Protein AF-A0A7S2TPM4-F1 (afdb_monomer)

Organism: NCBI:txid641309

Mean predicted aligned error: 6.27 Å

Foldseek 3Di:
DVVLVVLLVCLLPPCLLLVLLLVLLCCLQVVPCQLSSLLSLLSNCVSCVVCQLVSLLSNLVSNLNSLLVVLVVCVVPPLVVLCVSPVVLCVDPLLVQLLVLCVPPNLVSLLQSLLALDRCSSNSSNCVVVVPDSVSSSVSNSNSSSNNSSVSSCCLVPPLVVCCRRNHPVSSVSSVVVVVVVVVVD

Solvent-accessible surface area (backbone atoms only — not comparable to full-atom values): 9820 Å² total; per-residue (Å²): 118,68,68,58,56,65,54,57,71,44,30,75,42,88,62,39,51,56,53,46,5,49,50,44,12,55,37,70,77,61,77,74,50,62,57,60,52,50,46,50,46,50,45,32,29,70,56,36,65,92,48,31,62,60,48,16,43,46,31,18,50,22,30,37,55,26,48,50,53,49,52,53,51,35,72,74,62,37,70,62,52,52,48,72,77,41,53,72,53,77,74,35,74,64,32,60,53,44,48,53,34,37,72,76,47,40,65,64,21,41,19,55,56,43,33,43,92,62,78,61,66,53,51,54,54,46,41,52,73,69,66,49,55,67,68,57,52,49,49,28,37,33,54,10,28,32,52,32,36,40,53,53,43,49,24,59,76,78,40,39,81,62,34,39,78,74,53,33,66,66,44,30,54,51,51,53,53,50,53,54,60,61,67,68,75,120

Structure (mmCIF, N/CA/C/O backbone):
data_AF-A0A7S2TPM4-F1
#
_entry.id   AF-A0A7S2TPM4-F1
#
loop_
_atom_site.group_PDB
_atom_site.id
_atom_site.type_symbol
_atom_site.label_atom_id
_atom_site.label_alt_id
_atom_site.label_comp_id
_atom_site.label_asym_id
_atom_site.label_entity_id
_atom_site.label_seq_id
_atom_site.pdbx_PDB_ins_code
_atom_site.Cartn_x
_atom_site.Cartn_y
_atom_site.Cartn_z
_atom_site.occupancy
_atom_site.B_iso_or_equiv
_atom_site.auth_seq_id
_atom_site.auth_comp_id
_atom_site.auth_asym_id
_atom_site.auth_atom_id
_atom_site.pdbx_PDB_model_num
ATOM 1 N N . MET A 1 1 ? 6.658 -22.392 -7.511 1.00 54.53 1 MET A N 1
ATOM 2 C CA . MET A 1 1 ? 6.807 -20.972 -7.922 1.00 54.53 1 MET A CA 1
ATOM 3 C C . MET A 1 1 ? 6.645 -20.721 -9.432 1.00 54.53 1 MET A C 1
ATOM 5 O O . MET A 1 1 ? 6.640 -19.559 -9.814 1.00 54.53 1 MET A O 1
ATOM 9 N N . GLY A 1 2 ? 6.426 -21.734 -10.289 1.00 63.72 2 GLY A N 1
ATOM 10 C CA . GLY A 1 2 ? 6.255 -21.525 -11.742 1.00 63.72 2 GLY A CA 1
ATOM 11 C C . GLY A 1 2 ? 5.025 -20.698 -12.150 1.00 63.72 2 GLY A C 1
ATOM 12 O O . GLY A 1 2 ? 5.089 -19.931 -13.102 1.00 63.72 2 GLY A O 1
ATOM 13 N N . TRP A 1 3 ? 3.933 -20.760 -11.381 1.00 71.06 3 TRP A N 1
ATOM 14 C CA . TRP A 1 3 ? 2.719 -19.982 -11.667 1.00 71.06 3 TRP A CA 1
ATOM 15 C C . TRP A 1 3 ? 2.929 -18.461 -11.601 1.00 71.06 3 TRP A C 1
ATOM 17 O O . TRP A 1 3 ? 2.391 -17.729 -12.426 1.00 71.06 3 TRP A O 1
ATOM 27 N N . LEU A 1 4 ? 3.764 -17.978 -10.671 1.00 69.38 4 LEU A N 1
ATOM 28 C CA . LEU A 1 4 ? 4.085 -16.551 -10.589 1.00 69.38 4 LEU A CA 1
ATOM 29 C C . LEU A 1 4 ? 4.869 -16.092 -11.816 1.00 69.38 4 LEU A C 1
ATOM 31 O O . LEU A 1 4 ? 4.526 -15.069 -12.392 1.00 69.38 4 LEU A O 1
ATOM 35 N N . ALA A 1 5 ? 5.862 -16.865 -12.261 1.00 71.88 5 ALA A N 1
ATOM 36 C CA . ALA A 1 5 ? 6.614 -16.547 -13.473 1.00 71.88 5 ALA A CA 1
ATOM 37 C C . ALA A 1 5 ? 5.698 -16.458 -14.710 1.00 71.88 5 ALA A C 1
ATOM 39 O O . ALA A 1 5 ? 5.809 -15.505 -15.478 1.00 71.88 5 ALA A O 1
ATOM 40 N N . ASN A 1 6 ? 4.732 -17.376 -14.833 1.00 77.75 6 ASN A N 1
ATOM 41 C CA . ASN A 1 6 ? 3.742 -17.370 -15.915 1.00 77.75 6 ASN A CA 1
ATOM 42 C C . ASN A 1 6 ? 2.782 -16.176 -15.861 1.00 77.75 6 ASN A C 1
ATOM 44 O O . ASN A 1 6 ? 2.286 -15.746 -16.890 1.00 77.75 6 ASN A O 1
ATOM 48 N N . ILE A 1 7 ? 2.475 -15.637 -14.680 1.00 75.88 7 ILE A N 1
ATOM 49 C CA . ILE A 1 7 ? 1.654 -14.424 -14.572 1.00 75.88 7 ILE A CA 1
ATOM 50 C C . ILE A 1 7 ? 2.486 -13.183 -14.886 1.00 75.88 7 ILE A C 1
ATOM 52 O O . ILE 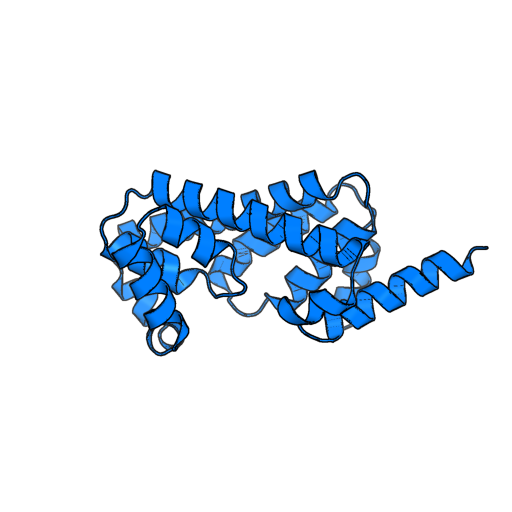A 1 7 ? 2.020 -12.284 -15.583 1.00 75.88 7 ILE A O 1
ATOM 56 N N . LEU A 1 8 ? 3.729 -13.137 -14.405 1.00 79.25 8 LEU A N 1
ATOM 57 C CA . LEU A 1 8 ? 4.630 -12.012 -14.634 1.00 79.25 8 LEU A CA 1
ATOM 58 C C . LEU A 1 8 ? 5.012 -11.851 -16.115 1.00 79.25 8 LEU A C 1
ATOM 60 O O . LEU A 1 8 ? 5.283 -10.726 -16.531 1.00 79.25 8 LEU A O 1
ATOM 64 N N . SER A 1 9 ? 4.968 -12.910 -16.934 1.00 78.81 9 SER A N 1
ATOM 65 C CA . SER A 1 9 ? 5.164 -12.787 -18.388 1.00 78.81 9 SER A CA 1
ATOM 66 C C . SER A 1 9 ? 4.090 -11.929 -19.067 1.00 78.81 9 SER A C 1
ATOM 68 O O . SER A 1 9 ? 4.366 -11.305 -20.086 1.00 78.81 9 SER A O 1
ATOM 70 N N . TYR A 1 10 ? 2.894 -11.817 -18.478 1.00 83.81 10 TYR A N 1
ATOM 71 C CA . TYR A 1 10 ? 1.825 -10.938 -18.963 1.00 83.81 10 TYR A CA 1
ATOM 72 C C . TYR A 1 10 ? 1.916 -9.507 -18.418 1.00 83.81 10 TYR A C 1
ATOM 74 O O . TYR A 1 10 ? 1.007 -8.705 -18.630 1.00 83.81 10 TYR A O 1
ATOM 82 N N . ALA A 1 11 ? 3.004 -9.134 -17.734 1.00 80.88 11 ALA A N 1
ATOM 83 C CA . ALA A 1 11 ? 3.134 -7.803 -17.142 1.00 80.88 11 ALA A CA 1
ATOM 84 C C . ALA A 1 11 ? 3.118 -6.655 -18.171 1.00 80.88 11 ALA A C 1
ATOM 86 O O . ALA A 1 11 ? 2.845 -5.508 -17.814 1.00 80.88 11 ALA A O 1
ATOM 87 N N . SER A 1 12 ? 3.400 -6.946 -19.443 1.00 79.50 12 SER A N 1
ATOM 88 C CA . SER A 1 12 ? 3.293 -5.999 -20.556 1.00 79.50 12 SER A CA 1
ATOM 89 C C . SER A 1 12 ? 1.868 -5.865 -21.110 1.00 79.50 12 SER A C 1
ATOM 91 O O . SER A 1 12 ? 1.622 -4.970 -21.913 1.00 79.50 12 SER A O 1
ATOM 93 N N . CYS A 1 13 ? 0.891 -6.671 -20.682 1.00 87.31 13 CYS A N 1
ATOM 94 C CA . CYS A 1 13 ? -0.502 -6.593 -21.140 1.00 87.31 13 CYS A CA 1
ATOM 95 C C . CYS A 1 13 ? -1.284 -5.484 -20.425 1.00 87.31 13 CYS A C 1
ATOM 97 O O . CYS A 1 13 ? -1.052 -5.206 -19.249 1.00 87.31 13 CYS A O 1
ATOM 99 N N . TRP A 1 14 ? -2.202 -4.812 -21.125 1.00 86.25 14 TRP A N 1
ATOM 100 C CA . TRP A 1 14 ? -2.896 -3.608 -20.624 1.00 86.25 14 TRP A CA 1
ATOM 101 C C . TRP A 1 14 ? -3.797 -3.874 -19.413 1.00 86.25 14 TRP A C 1
ATOM 103 O O . TRP A 1 14 ? -3.963 -2.994 -18.576 1.00 86.25 14 TRP A O 1
ATOM 113 N N . TRP A 1 15 ? -4.316 -5.096 -19.284 1.00 89.56 15 TRP A N 1
ATOM 114 C CA . TRP A 1 15 ? -5.175 -5.524 -18.179 1.00 89.56 15 TRP A CA 1
ATOM 115 C C . TRP A 1 15 ? -4.394 -5.869 -16.903 1.00 89.56 15 TRP A C 1
ATOM 117 O O . TRP A 1 15 ? -4.978 -5.952 -15.823 1.00 89.56 15 TRP A O 1
ATOM 127 N N . PHE A 1 16 ? -3.074 -6.068 -16.993 1.00 90.69 16 PHE A N 1
ATOM 128 C CA . PHE A 1 16 ? -2.266 -6.546 -15.871 1.00 90.69 16 PHE A CA 1
ATOM 129 C C . PHE A 1 16 ? -2.314 -5.617 -14.642 1.00 90.69 16 PHE A C 1
ATOM 131 O O . PHE A 1 16 ? -2.529 -6.118 -13.539 1.00 90.69 16 PHE A O 1
ATOM 138 N N . PRO A 1 17 ? -2.219 -4.277 -14.778 1.00 90.50 17 PRO A N 1
ATOM 139 C CA . PRO A 1 17 ? -2.423 -3.364 -13.652 1.00 90.50 17 PRO A CA 1
ATOM 140 C C . PRO A 1 17 ? -3.794 -3.512 -12.971 1.00 90.50 17 PRO A C 1
ATOM 142 O O . PRO A 1 17 ? -3.872 -3.406 -11.748 1.00 90.50 17 PRO A O 1
ATOM 145 N N . CYS A 1 18 ? -4.860 -3.806 -13.727 1.00 92.56 18 CYS A N 1
ATOM 146 C CA . CYS A 1 18 ? -6.188 -4.059 -13.162 1.00 92.56 18 CYS A CA 1
ATOM 147 C C . CYS A 1 18 ? -6.206 -5.350 -12.339 1.00 92.56 18 CYS A C 1
ATOM 149 O O . CYS A 1 18 ? -6.771 -5.366 -11.249 1.00 92.56 18 CYS A O 1
ATOM 151 N N . LEU A 1 19 ? -5.540 -6.412 -12.809 1.00 92.12 19 LEU A N 1
ATOM 152 C CA . LEU A 1 19 ? -5.403 -7.651 -12.037 1.00 92.12 19 LEU A CA 1
ATOM 153 C C . LEU A 1 19 ? -4.675 -7.398 -10.710 1.00 92.12 19 LEU A C 1
ATOM 155 O O . LEU A 1 19 ? -5.108 -7.889 -9.669 1.00 92.12 19 LEU A O 1
ATOM 159 N N . VAL A 1 20 ? -3.591 -6.616 -10.733 1.00 92.19 20 VAL A N 1
ATOM 160 C CA . VAL A 1 20 ? -2.852 -6.249 -9.514 1.00 92.19 20 VAL A CA 1
ATOM 161 C C . VAL A 1 20 ? -3.750 -5.474 -8.547 1.00 92.19 20 VAL A C 1
ATOM 163 O O . VAL A 1 20 ? -3.773 -5.787 -7.359 1.00 92.19 20 VAL A O 1
ATOM 166 N N . ALA A 1 21 ? -4.532 -4.518 -9.051 1.00 93.00 21 ALA A N 1
ATOM 167 C CA . ALA A 1 21 ? -5.476 -3.753 -8.244 1.00 93.00 21 ALA A CA 1
ATOM 168 C C . ALA A 1 21 ? -6.560 -4.637 -7.606 1.00 93.00 21 ALA A C 1
ATOM 170 O O . ALA A 1 21 ? -6.797 -4.543 -6.401 1.00 93.00 21 ALA A O 1
ATOM 171 N N . LEU A 1 22 ? -7.170 -5.538 -8.382 1.00 92.62 22 LEU A N 1
ATOM 172 C CA . LEU A 1 22 ? -8.143 -6.510 -7.875 1.00 92.62 22 LEU A CA 1
ATOM 173 C C . LEU A 1 22 ? -7.521 -7.407 -6.800 1.00 92.62 22 LEU A C 1
ATOM 175 O O . LEU A 1 22 ? -8.099 -7.586 -5.729 1.00 92.62 22 LEU A O 1
ATOM 179 N N . GLY A 1 23 ? -6.310 -7.909 -7.049 1.00 91.19 23 GLY A N 1
ATOM 180 C CA . GLY A 1 23 ? -5.557 -8.702 -6.082 1.00 91.19 23 GLY A CA 1
ATOM 181 C C . GLY A 1 23 ? -5.293 -7.949 -4.776 1.00 91.19 23 GLY A C 1
ATOM 182 O O . GLY A 1 23 ? -5.456 -8.520 -3.698 1.00 91.19 23 GLY A O 1
ATOM 183 N N . SER A 1 24 ? -4.957 -6.658 -4.847 1.00 91.06 24 SER A N 1
ATOM 184 C CA . SER A 1 24 ? -4.779 -5.804 -3.664 1.00 91.06 24 SER A CA 1
ATOM 185 C C . SER A 1 24 ? -6.068 -5.621 -2.862 1.00 91.06 24 SER A C 1
ATOM 187 O O . SER A 1 24 ? -6.014 -5.637 -1.631 1.00 91.06 24 SER A O 1
ATOM 189 N N . GLY A 1 25 ? -7.219 -5.510 -3.531 1.00 90.75 25 GLY A N 1
ATOM 190 C CA . GLY A 1 25 ? -8.530 -5.491 -2.879 1.00 90.75 25 GLY A CA 1
ATOM 191 C C . GLY A 1 25 ? -8.848 -6.808 -2.173 1.00 90.75 25 GLY A C 1
ATOM 192 O O . GLY A 1 25 ? -9.158 -6.814 -0.985 1.00 90.75 25 GLY A O 1
ATOM 193 N N . VAL A 1 26 ? -8.676 -7.940 -2.863 1.00 90.06 26 VAL A N 1
ATOM 194 C CA . VAL A 1 26 ? -8.893 -9.285 -2.292 1.00 90.06 26 VAL A CA 1
ATOM 195 C C . VAL A 1 26 ? -7.949 -9.566 -1.119 1.00 90.06 26 VAL A C 1
ATOM 197 O O . VAL A 1 26 ? -8.337 -10.210 -0.146 1.00 90.06 26 VAL A O 1
ATOM 200 N N . ASN A 1 27 ? -6.722 -9.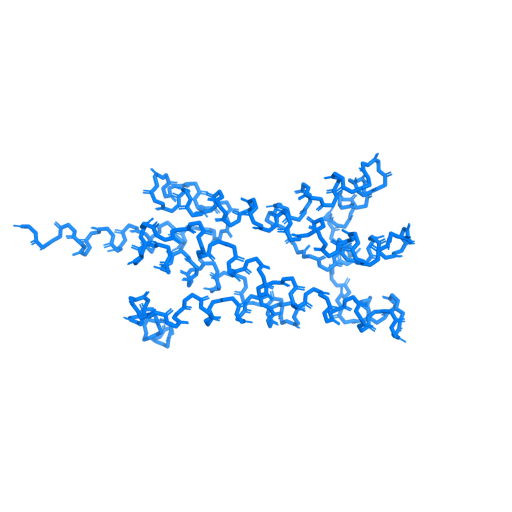044 -1.151 1.00 89.44 27 ASN A N 1
ATOM 201 C CA . ASN A 1 27 ? -5.763 -9.193 -0.056 1.00 89.44 27 ASN A CA 1
ATOM 202 C C . ASN A 1 27 ? -6.212 -8.527 1.253 1.00 89.44 27 ASN A C 1
ATOM 204 O O . ASN A 1 27 ? -5.686 -8.875 2.313 1.00 89.44 27 ASN A O 1
ATOM 208 N N . MET A 1 28 ? -7.214 -7.639 1.216 1.00 86.88 28 MET A N 1
ATOM 209 C CA . MET A 1 28 ? -7.879 -7.172 2.436 1.00 86.88 28 MET A CA 1
ATOM 210 C C . MET A 1 28 ? -8.609 -8.292 3.179 1.00 86.88 28 MET A C 1
ATOM 212 O O . MET A 1 28 ? -8.882 -8.132 4.352 1.00 86.88 28 MET A O 1
ATOM 216 N N . PHE A 1 29 ? -8.849 -9.449 2.562 1.00 83.69 29 PHE A N 1
ATOM 217 C CA . PHE A 1 29 ? -9.494 -10.588 3.218 1.00 83.69 29 PHE A CA 1
ATOM 218 C C . PHE A 1 29 ? -8.537 -11.742 3.521 1.00 83.69 29 PHE A C 1
ATOM 220 O O . PHE A 1 29 ? -8.857 -12.597 4.344 1.00 83.69 29 PHE A O 1
ATOM 227 N N . THR A 1 30 ? -7.369 -11.795 2.870 1.00 74.88 30 THR A N 1
ATOM 228 C CA . THR A 1 30 ? -6.516 -12.993 2.905 1.00 74.88 30 THR A CA 1
ATOM 229 C C . THR A 1 30 ? -5.209 -12.844 3.675 1.00 74.88 30 THR A C 1
ATOM 231 O O . THR A 1 30 ? -4.631 -13.875 3.987 1.00 74.88 30 THR A O 1
ATOM 234 N N . MET A 1 31 ? -4.736 -11.633 4.016 1.00 65.44 31 MET A N 1
ATOM 235 C CA . MET A 1 31 ? -3.478 -11.316 4.750 1.00 65.44 31 MET A CA 1
ATOM 236 C C . MET A 1 31 ? -2.154 -11.946 4.252 1.00 65.44 31 MET A C 1
ATOM 238 O O . MET A 1 31 ? -1.082 -11.473 4.623 1.00 65.44 31 MET A O 1
ATOM 242 N N . VAL A 1 32 ? -2.186 -12.978 3.412 1.00 62.34 32 VAL A N 1
ATOM 243 C CA . VAL A 1 32 ? -1.054 -13.856 3.083 1.00 62.34 32 VAL A CA 1
ATOM 244 C C . VAL A 1 32 ? -0.348 -13.423 1.790 1.00 62.34 32 VAL A C 1
ATOM 246 O O . VAL A 1 32 ? 0.793 -13.810 1.545 1.00 62.34 32 VAL A O 1
ATOM 249 N N . LEU A 1 33 ? -0.968 -12.572 0.963 1.00 65.81 33 LEU A N 1
ATOM 250 C CA . LEU A 1 33 ? -0.495 -12.288 -0.401 1.00 65.81 33 LEU A CA 1
ATOM 251 C C . LEU A 1 33 ? 0.369 -11.023 -0.533 1.00 65.81 33 LEU A C 1
ATOM 253 O O . LEU A 1 33 ? 0.738 -10.651 -1.647 1.00 65.81 33 LEU A O 1
ATOM 257 N N . GLY A 1 34 ? 0.751 -10.378 0.575 1.00 77.25 34 GLY A N 1
ATOM 258 C CA . GLY A 1 34 ? 1.441 -9.081 0.554 1.00 77.25 34 GLY A CA 1
ATOM 259 C C . GLY A 1 34 ? 2.726 -9.057 -0.286 1.00 77.25 34 GLY A C 1
ATOM 260 O O . GLY A 1 34 ? 2.884 -8.194 -1.148 1.00 77.25 34 GLY A O 1
ATOM 261 N N . GLY A 1 35 ? 3.624 -10.029 -0.090 1.00 80.44 35 GLY A N 1
ATOM 262 C CA . GLY A 1 35 ? 4.890 -10.096 -0.836 1.00 80.44 35 GLY A CA 1
ATOM 263 C C . GLY A 1 35 ? 4.707 -10.412 -2.325 1.00 80.44 35 GLY A C 1
ATOM 264 O O . GLY A 1 35 ? 5.406 -9.858 -3.171 1.00 80.44 35 GLY A O 1
ATOM 265 N N . VAL A 1 36 ? 3.732 -11.264 -2.654 1.00 83.94 36 VAL A N 1
ATOM 266 C CA . VAL A 1 36 ? 3.404 -11.627 -4.040 1.00 83.94 36 VAL A CA 1
ATOM 267 C C . VAL A 1 36 ? 2.832 -10.427 -4.789 1.00 83.94 36 VAL A C 1
ATOM 269 O O . VAL A 1 36 ? 3.291 -10.104 -5.882 1.00 83.94 36 VAL A O 1
ATOM 272 N N . LEU A 1 37 ? 1.880 -9.720 -4.182 1.00 87.94 37 LEU A N 1
ATOM 273 C CA . LEU A 1 37 ? 1.270 -8.537 -4.784 1.00 87.94 37 LEU A CA 1
ATOM 274 C C . LEU A 1 37 ? 2.267 -7.394 -4.938 1.00 87.94 37 LEU A C 1
ATOM 276 O O . LEU A 1 37 ? 2.247 -6.707 -5.955 1.00 87.94 37 LEU A O 1
ATOM 280 N N . ALA A 1 38 ? 3.185 -7.230 -3.983 1.00 88.69 38 ALA A N 1
ATOM 281 C CA . ALA A 1 38 ? 4.283 -6.281 -4.112 1.00 88.69 38 ALA A CA 1
ATOM 282 C C . ALA A 1 38 ? 5.164 -6.597 -5.335 1.00 88.69 38 ALA A C 1
ATOM 284 O O . ALA A 1 38 ? 5.498 -5.690 -6.097 1.00 88.69 38 ALA A O 1
ATOM 285 N N . ALA A 1 39 ? 5.488 -7.874 -5.568 1.00 87.00 39 ALA A N 1
ATOM 286 C CA . ALA A 1 39 ? 6.261 -8.301 -6.734 1.00 87.00 39 ALA A CA 1
ATOM 287 C C . ALA A 1 39 ? 5.500 -8.075 -8.050 1.00 87.00 39 ALA A C 1
ATOM 289 O O . ALA A 1 39 ? 6.066 -7.545 -9.008 1.00 87.00 39 ALA A O 1
ATOM 290 N N . MET A 1 40 ? 4.208 -8.412 -8.093 1.00 90.00 40 MET A N 1
ATOM 291 C CA . MET A 1 40 ? 3.362 -8.165 -9.265 1.00 90.00 40 MET A CA 1
ATOM 292 C C . MET A 1 40 ? 3.232 -6.667 -9.563 1.00 90.00 40 MET A C 1
ATOM 294 O O . MET A 1 40 ? 3.399 -6.256 -10.708 1.00 90.00 40 MET A O 1
ATOM 298 N N . TYR A 1 41 ? 3.021 -5.841 -8.536 1.00 92.62 41 TYR A N 1
ATOM 299 C CA . TYR A 1 41 ? 2.967 -4.386 -8.658 1.00 92.62 41 TYR A CA 1
ATOM 300 C C . TYR A 1 41 ? 4.268 -3.805 -9.217 1.00 92.62 41 TYR A C 1
ATOM 302 O O . TYR A 1 41 ? 4.244 -3.072 -10.205 1.00 92.62 41 TYR A O 1
ATOM 310 N N . VAL A 1 42 ? 5.414 -4.171 -8.634 1.00 91.06 42 VAL A N 1
ATOM 311 C CA . VAL A 1 42 ? 6.730 -3.723 -9.114 1.00 91.06 42 VAL A CA 1
ATOM 312 C C . VAL A 1 42 ? 6.944 -4.142 -10.563 1.00 91.06 42 VAL A C 1
ATOM 314 O O . VAL A 1 42 ? 7.382 -3.334 -11.377 1.00 91.06 42 VAL A O 1
ATOM 317 N N . THR A 1 43 ? 6.571 -5.370 -10.921 1.00 89.75 43 THR A N 1
ATOM 318 C CA . THR A 1 43 ? 6.701 -5.846 -12.302 1.00 89.75 43 THR A CA 1
ATOM 319 C C . THR A 1 43 ? 5.818 -5.043 -13.260 1.00 89.75 43 THR A C 1
ATOM 321 O O . THR A 1 43 ? 6.293 -4.658 -14.327 1.00 89.75 43 THR A O 1
ATOM 324 N N . ALA A 1 44 ? 4.577 -4.720 -12.876 1.00 91.69 44 ALA A N 1
ATOM 325 C CA . ALA A 1 44 ? 3.689 -3.866 -13.670 1.00 91.69 44 ALA A CA 1
ATOM 326 C C . ALA A 1 44 ? 4.319 -2.490 -13.937 1.00 91.69 44 ALA A C 1
ATOM 328 O O . ALA A 1 44 ? 4.332 -2.023 -15.077 1.00 91.69 44 ALA A O 1
ATOM 329 N N . VAL A 1 45 ? 4.888 -1.868 -12.896 1.00 92.62 45 VAL A N 1
ATOM 330 C CA . VAL A 1 45 ? 5.570 -0.568 -12.990 1.00 92.62 45 VAL A CA 1
ATOM 331 C C . VAL A 1 45 ? 6.789 -0.652 -13.906 1.00 92.62 45 VAL A C 1
ATOM 333 O O . VAL A 1 45 ? 6.939 0.182 -14.795 1.00 92.62 45 VAL A O 1
ATOM 336 N N . LEU A 1 46 ? 7.635 -1.672 -13.740 1.00 89.50 46 LEU A N 1
ATOM 337 C CA . LEU A 1 46 ? 8.819 -1.859 -14.579 1.00 89.50 46 LEU A CA 1
ATOM 338 C C . LEU A 1 46 ? 8.462 -2.137 -16.044 1.00 89.50 46 LEU A C 1
ATOM 340 O O . LEU A 1 46 ? 9.245 -1.826 -16.927 1.00 89.50 46 LEU A O 1
ATOM 344 N N . SER A 1 47 ? 7.323 -2.774 -16.326 1.00 88.25 47 SER A N 1
ATOM 345 C CA . SER A 1 47 ? 6.890 -3.062 -17.705 1.00 88.25 47 SER A CA 1
ATOM 346 C C . SER A 1 47 ? 6.291 -1.849 -18.407 1.00 88.25 47 SER A C 1
ATOM 348 O O . SER A 1 47 ? 6.226 -1.817 -19.632 1.00 88.25 47 SER A O 1
ATOM 350 N N . ARG A 1 48 ? 5.848 -0.842 -17.646 1.00 89.31 48 ARG A N 1
ATOM 351 C CA . ARG A 1 48 ? 5.312 0.417 -18.170 1.00 89.31 48 ARG A CA 1
ATOM 352 C C . ARG A 1 48 ? 5.808 1.603 -17.344 1.00 89.31 48 ARG A C 1
ATOM 354 O O . ARG A 1 48 ? 5.005 2.274 -16.690 1.00 89.31 48 ARG A O 1
ATOM 361 N N . PRO A 1 49 ? 7.109 1.929 -17.411 1.00 88.62 49 PRO A N 1
ATOM 362 C CA . PRO A 1 49 ? 7.698 2.964 -16.568 1.00 88.62 49 PRO A CA 1
ATOM 363 C C . PRO A 1 49 ? 7.061 4.340 -16.791 1.00 88.62 49 PRO A C 1
ATOM 365 O O . PRO A 1 49 ? 6.967 5.119 -15.852 1.00 88.62 49 PRO A O 1
ATOM 368 N N . LYS A 1 50 ? 6.545 4.634 -17.996 1.00 90.88 50 LYS A N 1
ATOM 369 C CA . LYS A 1 50 ? 5.835 5.893 -18.300 1.00 90.88 50 LYS A CA 1
ATOM 370 C C . LYS A 1 50 ? 4.462 6.007 -17.617 1.00 90.88 50 LYS A C 1
ATOM 372 O O . LYS A 1 50 ? 4.015 7.115 -17.352 1.00 90.88 50 LYS A O 1
ATOM 377 N N . ALA A 1 51 ? 3.812 4.885 -17.299 1.00 92.31 51 ALA A N 1
ATOM 378 C CA . ALA A 1 51 ? 2.479 4.838 -16.689 1.00 92.31 51 ALA A CA 1
ATOM 379 C C . ALA A 1 51 ? 2.518 4.570 -15.171 1.00 92.31 51 ALA A C 1
ATOM 381 O O . ALA A 1 51 ? 1.493 4.237 -14.577 1.00 92.31 51 ALA A O 1
ATOM 382 N N . TRP A 1 52 ? 3.688 4.706 -14.533 1.00 94.75 52 TRP A N 1
ATOM 383 C CA . TRP A 1 52 ? 3.914 4.330 -13.132 1.00 94.75 52 TRP A CA 1
ATOM 384 C C . TRP A 1 52 ? 2.891 4.939 -12.160 1.00 94.75 52 TRP A C 1
ATOM 386 O O . TRP A 1 52 ? 2.417 4.250 -11.259 1.00 94.75 52 TRP A O 1
ATOM 396 N N . PHE A 1 53 ? 2.519 6.208 -12.360 1.00 95.88 53 PHE A N 1
ATOM 397 C CA . PHE A 1 53 ? 1.592 6.909 -11.472 1.00 95.88 53 PHE A CA 1
ATOM 398 C C . PHE A 1 53 ? 0.158 6.393 -11.624 1.00 95.88 53 PHE A C 1
ATOM 400 O O . PHE A 1 53 ? -0.520 6.153 -10.630 1.00 95.88 53 PHE A O 1
ATOM 407 N N . ILE A 1 54 ? -0.282 6.129 -12.858 1.00 95.75 54 ILE A N 1
ATOM 408 C CA . ILE A 1 54 ? -1.600 5.536 -13.127 1.00 95.75 54 ILE A CA 1
ATOM 409 C C . ILE A 1 54 ? -1.685 4.144 -12.492 1.00 95.75 54 ILE A C 1
ATOM 411 O O . ILE A 1 54 ? -2.684 3.817 -11.859 1.00 95.75 54 ILE A O 1
ATOM 415 N N . ILE A 1 55 ? -0.620 3.341 -12.598 1.00 95.12 55 ILE A N 1
ATOM 416 C CA . ILE A 1 55 ? -0.546 2.012 -11.973 1.00 95.12 55 ILE A CA 1
ATOM 417 C C . ILE A 1 55 ? -0.624 2.126 -10.441 1.00 95.12 55 ILE A C 1
ATOM 419 O O . ILE A 1 55 ? -1.324 1.335 -9.807 1.00 95.12 55 ILE A O 1
ATOM 423 N N . ALA A 1 56 ? 0.035 3.125 -9.842 1.00 96.19 56 ALA A N 1
ATOM 424 C CA . ALA A 1 56 ? -0.045 3.399 -8.407 1.00 96.19 56 ALA A CA 1
ATOM 425 C C . ALA A 1 56 ? -1.471 3.758 -7.960 1.00 96.19 56 ALA A C 1
ATOM 427 O O . ALA A 1 56 ? -1.970 3.190 -6.986 1.00 96.19 56 ALA A O 1
ATOM 428 N N . VAL A 1 57 ? -2.136 4.660 -8.689 1.00 97.00 57 VAL A N 1
ATOM 429 C CA . VAL A 1 57 ? -3.519 5.074 -8.414 1.00 97.00 57 VAL A CA 1
ATOM 430 C C . VAL A 1 57 ? -4.480 3.903 -8.575 1.00 97.00 57 VAL A C 1
ATOM 432 O O . VAL A 1 57 ? -5.278 3.650 -7.679 1.00 97.00 57 VAL A O 1
ATOM 435 N N . LEU A 1 58 ? -4.376 3.136 -9.660 1.00 96.44 58 LEU A N 1
ATOM 436 C CA . LEU A 1 58 ? -5.242 1.983 -9.901 1.00 96.44 58 LEU A CA 1
ATOM 437 C C . LEU A 1 58 ? -5.107 0.935 -8.788 1.00 96.44 58 LEU A C 1
ATOM 439 O O . LEU A 1 58 ? -6.106 0.422 -8.286 1.00 96.44 58 LEU A O 1
ATOM 443 N N . ASN A 1 59 ? -3.878 0.667 -8.341 1.00 95.75 59 ASN A N 1
ATOM 444 C CA . ASN A 1 59 ? -3.635 -0.243 -7.228 1.00 95.75 59 ASN A CA 1
ATOM 445 C C . ASN A 1 59 ? -4.194 0.290 -5.894 1.00 95.75 59 ASN A C 1
ATOM 447 O O . ASN A 1 59 ? -4.721 -0.477 -5.080 1.00 95.75 59 ASN A O 1
ATOM 451 N N . ALA A 1 60 ? -4.122 1.608 -5.676 1.00 96.31 60 ALA A N 1
ATOM 452 C CA . ALA A 1 60 ? -4.759 2.260 -4.536 1.00 96.31 60 ALA A CA 1
ATOM 453 C C . ALA A 1 60 ? -6.288 2.124 -4.591 1.00 96.31 60 ALA A C 1
ATOM 455 O O . ALA A 1 60 ? -6.878 1.748 -3.583 1.00 96.31 60 ALA A O 1
ATOM 456 N N . VAL A 1 61 ? -6.914 2.337 -5.756 1.00 97.06 61 VAL A N 1
ATOM 457 C CA . VAL A 1 61 ? -8.363 2.149 -5.953 1.00 97.06 61 VAL A CA 1
ATOM 458 C C . VAL A 1 61 ? -8.773 0.725 -5.588 1.00 97.06 61 VAL A C 1
ATOM 460 O O . VAL A 1 61 ? -9.653 0.547 -4.753 1.00 97.06 61 VAL A O 1
ATOM 463 N N . GLY A 1 62 ? -8.099 -0.291 -6.136 1.00 95.12 62 GLY A N 1
ATOM 464 C CA . GLY A 1 62 ? -8.410 -1.688 -5.821 1.00 95.12 62 GLY A CA 1
ATOM 465 C C . GLY A 1 62 ? -8.295 -2.003 -4.326 1.00 95.12 62 GLY A C 1
ATOM 466 O O . GLY A 1 62 ? -9.180 -2.635 -3.751 1.00 95.12 62 GLY A O 1
ATOM 467 N N . THR A 1 63 ? -7.260 -1.474 -3.664 1.00 94.44 63 THR A N 1
ATOM 468 C CA . THR A 1 63 ? -7.112 -1.595 -2.204 1.00 94.44 63 THR A CA 1
ATOM 469 C C . THR A 1 63 ? -8.282 -0.950 -1.463 1.00 94.44 63 THR A C 1
ATOM 471 O O . THR A 1 63 ? -8.825 -1.542 -0.536 1.00 94.44 63 THR A O 1
ATOM 474 N N . VAL A 1 64 ? -8.679 0.256 -1.865 1.00 96.00 64 VAL A N 1
ATOM 475 C CA . VAL A 1 64 ? -9.724 1.033 -1.192 1.00 96.00 64 VAL A CA 1
ATOM 476 C C . VAL A 1 64 ? -11.106 0.430 -1.391 1.00 96.00 64 VAL A C 1
ATOM 478 O O . VAL A 1 64 ? -11.899 0.460 -0.459 1.00 96.00 64 VAL A O 1
ATOM 481 N N . VAL A 1 65 ? -11.377 -0.200 -2.535 1.00 96.31 65 VAL A N 1
ATOM 482 C CA . VAL A 1 65 ? -12.594 -1.004 -2.729 1.00 96.31 65 VAL A CA 1
ATOM 483 C C . VAL A 1 65 ? -12.647 -2.150 -1.713 1.00 96.31 65 VAL A C 1
ATOM 485 O O . VAL A 1 65 ? -13.669 -2.343 -1.058 1.00 96.31 65 VAL A O 1
ATOM 488 N N . GLY A 1 66 ? -11.533 -2.862 -1.510 1.00 94.12 66 GLY A N 1
ATOM 489 C CA . GLY A 1 66 ? -11.436 -3.888 -0.466 1.00 94.12 66 GLY A CA 1
ATOM 490 C C . GLY A 1 66 ? -11.628 -3.319 0.944 1.00 94.12 66 GLY A C 1
ATOM 491 O O . GLY A 1 66 ? -12.341 -3.901 1.755 1.00 94.12 66 GLY A O 1
ATOM 492 N N . VAL A 1 67 ? -11.047 -2.152 1.229 1.00 94.38 67 VAL A N 1
ATOM 493 C CA . VAL A 1 67 ? -11.215 -1.451 2.513 1.00 94.38 67 VAL A CA 1
ATOM 494 C C . VAL A 1 67 ? -12.663 -1.035 2.740 1.00 94.38 67 VAL A C 1
ATOM 496 O O . VAL A 1 67 ? -13.174 -1.259 3.829 1.00 94.38 67 VAL A O 1
ATOM 499 N N . ALA A 1 68 ? -13.336 -0.469 1.739 1.00 95.56 68 ALA A N 1
ATOM 500 C CA . ALA A 1 68 ? -14.737 -0.074 1.835 1.00 95.56 68 ALA A CA 1
ATOM 501 C C . ALA A 1 68 ? -15.635 -1.286 2.123 1.00 95.56 68 ALA A C 1
ATOM 503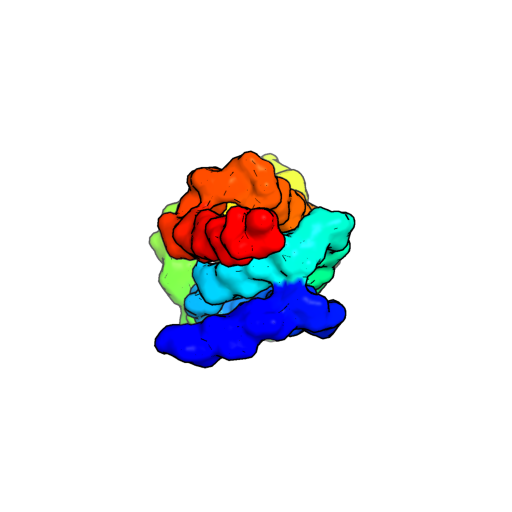 O O . ALA A 1 68 ? -16.509 -1.207 2.982 1.00 95.56 68 ALA A O 1
ATOM 504 N N . ALA A 1 69 ? -15.366 -2.427 1.480 1.00 94.31 69 ALA A N 1
ATOM 505 C CA . ALA A 1 69 ? -16.062 -3.675 1.773 1.00 94.31 69 ALA A CA 1
ATOM 506 C C . ALA A 1 69 ? -15.814 -4.154 3.216 1.00 94.31 69 ALA A C 1
ATOM 508 O O . ALA A 1 69 ? -16.756 -4.555 3.894 1.00 94.31 69 ALA A O 1
ATOM 509 N N . VAL A 1 70 ? -14.578 -4.068 3.721 1.00 91.81 70 VAL A N 1
ATOM 510 C CA . VAL A 1 70 ? -14.278 -4.389 5.128 1.00 91.81 70 VAL A CA 1
ATOM 511 C C . VAL A 1 70 ? -14.994 -3.429 6.078 1.00 91.81 70 VAL A C 1
ATOM 513 O O . VAL A 1 70 ? -15.642 -3.894 7.004 1.00 91.81 70 VAL A O 1
ATOM 516 N N . VAL A 1 71 ? -14.930 -2.115 5.847 1.00 93.25 71 VAL A N 1
ATOM 517 C CA . VAL A 1 71 ? -15.625 -1.104 6.667 1.00 93.25 71 VAL A CA 1
ATOM 518 C C . VAL A 1 71 ? -17.122 -1.399 6.727 1.00 93.25 71 VAL A C 1
ATOM 520 O O . VAL A 1 71 ? -17.684 -1.438 7.816 1.00 93.25 71 VAL A O 1
ATOM 523 N N . TYR A 1 72 ? -17.743 -1.697 5.584 1.00 93.19 72 TYR A N 1
ATOM 524 C CA . TYR A 1 72 ? -19.152 -2.075 5.521 1.00 93.19 72 TYR A CA 1
ATOM 525 C C . TYR A 1 72 ? -19.454 -3.330 6.353 1.00 93.19 72 TYR A C 1
ATOM 527 O O . TYR A 1 72 ? -20.394 -3.341 7.143 1.00 93.19 72 TYR A O 1
ATOM 535 N N . LEU A 1 73 ? -18.635 -4.382 6.247 1.00 90.75 73 LEU A N 1
ATOM 536 C CA . LEU A 1 73 ? -18.823 -5.599 7.046 1.00 90.75 73 LEU A CA 1
ATOM 537 C C . LEU A 1 73 ? -18.695 -5.337 8.550 1.00 90.75 73 LEU A C 1
ATOM 539 O O . LEU A 1 73 ? -19.445 -5.910 9.335 1.00 90.75 73 LEU A O 1
ATOM 543 N N . VAL A 1 74 ? -17.769 -4.474 8.957 1.00 89.88 74 VAL A N 1
ATOM 544 C CA . VAL A 1 74 ? -17.552 -4.120 10.366 1.00 89.88 74 VAL A CA 1
ATOM 545 C C . VAL A 1 74 ? -18.690 -3.268 10.902 1.00 89.88 74 VAL A C 1
ATOM 547 O O . VAL A 1 74 ? -19.089 -3.433 12.048 1.00 89.88 74 VAL A O 1
ATOM 550 N N . GLU A 1 75 ? -19.239 -2.381 10.078 1.00 89.94 75 GLU A N 1
ATOM 551 C CA . GLU A 1 75 ? -20.416 -1.589 10.425 1.00 89.94 75 GLU A CA 1
ATOM 552 C C . GLU A 1 75 ? -21.637 -2.485 10.686 1.00 89.94 75 GLU A C 1
ATOM 554 O O . GLU A 1 75 ? -22.394 -2.221 11.614 1.00 89.94 75 GLU A O 1
ATOM 559 N N . GLN A 1 76 ? -21.786 -3.583 9.934 1.00 90.12 76 GLN A N 1
ATOM 560 C CA . GLN A 1 76 ? -22.886 -4.540 10.113 1.00 90.12 76 GLN A CA 1
ATOM 561 C C . GLN A 1 76 ? -22.669 -5.537 11.266 1.00 90.12 76 GLN A C 1
ATOM 563 O O . GLN A 1 76 ? -23.616 -5.876 11.968 1.00 90.12 76 GLN A O 1
ATOM 568 N N . ASN A 1 77 ? -21.444 -6.038 11.455 1.00 87.69 77 ASN A N 1
ATOM 569 C CA . ASN A 1 77 ? -21.149 -7.125 12.406 1.00 87.69 77 ASN A CA 1
ATOM 570 C C . ASN A 1 77 ? -20.510 -6.642 13.720 1.00 87.69 77 ASN A C 1
ATOM 572 O O . ASN A 1 77 ? -20.296 -7.434 14.635 1.00 87.69 77 ASN A O 1
ATOM 576 N N . GLY A 1 78 ? -20.167 -5.357 13.814 1.00 85.00 78 GLY A N 1
ATOM 577 C CA . GLY A 1 78 ? -19.415 -4.794 14.927 1.00 85.00 78 GLY A CA 1
ATOM 578 C C . GLY A 1 78 ? -17.909 -5.079 14.862 1.00 85.00 78 GLY A C 1
ATOM 579 O O . GLY A 1 78 ? -17.402 -5.876 14.070 1.00 85.00 78 GLY A O 1
ATOM 580 N N . ILE A 1 79 ? -17.161 -4.403 15.737 1.00 81.12 79 ILE A N 1
ATOM 581 C CA . ILE A 1 79 ? -15.690 -4.492 15.803 1.00 81.12 79 ILE A CA 1
ATOM 582 C C . ILE A 1 79 ? -15.219 -5.882 16.261 1.00 81.12 79 ILE A C 1
ATOM 584 O O . ILE A 1 79 ? -14.113 -6.308 15.913 1.00 81.12 79 ILE A O 1
ATOM 588 N N . ASP A 1 80 ? -16.051 -6.610 17.007 1.00 81.31 80 ASP A N 1
ATOM 589 C CA . ASP A 1 80 ? -15.715 -7.942 17.516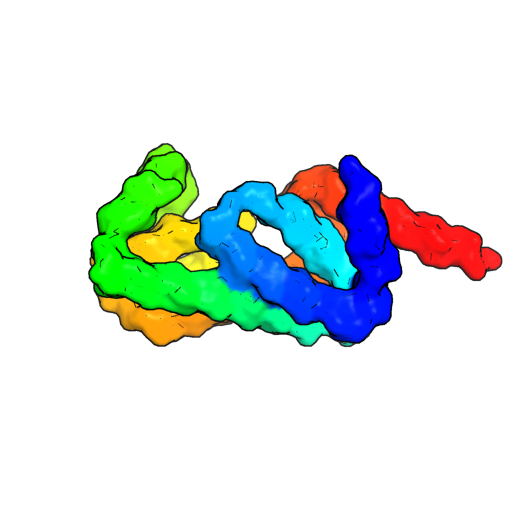 1.00 81.31 80 ASP A CA 1
ATOM 590 C C . ASP A 1 80 ? -15.511 -8.962 16.386 1.00 81.31 80 ASP A C 1
ATOM 592 O O . ASP A 1 80 ? -14.629 -9.814 16.489 1.00 81.31 80 ASP A O 1
ATOM 596 N N . TRP A 1 81 ? -16.159 -8.769 15.232 1.00 81.94 81 TRP A N 1
ATOM 597 C CA . TRP A 1 81 ? -15.907 -9.562 14.027 1.00 81.94 81 TRP A CA 1
ATOM 598 C C . TRP A 1 81 ? -14.443 -9.486 13.551 1.00 81.94 81 TRP A C 1
ATOM 600 O O . TRP A 1 81 ? -13.847 -10.503 13.183 1.00 81.94 81 TRP A O 1
ATOM 610 N N . ILE A 1 82 ? -13.809 -8.301 13.599 1.00 76.31 82 ILE A N 1
ATOM 611 C CA . ILE A 1 82 ? -12.377 -8.166 13.257 1.00 76.31 82 ILE A CA 1
ATOM 612 C C . ILE A 1 82 ? -11.524 -8.857 14.321 1.00 76.31 82 ILE A C 1
ATOM 614 O O . ILE A 1 82 ? -10.543 -9.515 13.971 1.00 76.31 82 ILE A O 1
ATOM 618 N N . LYS A 1 83 ? -11.871 -8.722 15.607 1.00 77.31 83 LYS A N 1
ATOM 619 C CA . LYS A 1 83 ? -11.121 -9.355 16.707 1.00 77.31 83 LYS A CA 1
ATOM 620 C C . LYS A 1 83 ? -11.090 -10.869 16.565 1.00 77.31 83 LYS A C 1
ATOM 622 O O . LYS A 1 83 ? -10.023 -11.463 16.708 1.00 77.31 83 LYS A O 1
ATOM 627 N N . GLU A 1 84 ? -12.226 -11.471 16.235 1.00 81.12 84 GLU A N 1
ATOM 628 C CA . GLU A 1 84 ? -12.348 -12.911 16.020 1.00 81.12 84 GLU A CA 1
ATOM 629 C C . GLU A 1 84 ? -11.612 -13.372 14.763 1.00 81.12 84 GLU A C 1
ATOM 631 O O . GLU A 1 84 ? -10.908 -14.384 14.786 1.00 81.12 84 GLU A O 1
ATOM 636 N N . ARG A 1 85 ? -11.725 -12.621 13.660 1.00 77.88 85 ARG A N 1
ATOM 637 C CA . ARG A 1 85 ? -11.115 -13.012 12.385 1.00 77.88 85 ARG A CA 1
ATOM 638 C C . ARG A 1 85 ? -9.608 -12.762 12.336 1.00 77.88 85 ARG A C 1
ATOM 640 O O . ARG A 1 85 ? -8.881 -13.496 11.664 1.00 77.88 85 ARG A O 1
ATOM 647 N N . PHE A 1 86 ? -9.125 -11.751 13.053 1.00 74.62 86 PHE A N 1
ATOM 648 C CA . PHE A 1 86 ? -7.735 -11.300 13.015 1.00 74.62 86 PHE A CA 1
ATOM 649 C C . PHE A 1 86 ? -7.124 -11.097 14.415 1.00 74.62 86 PHE A C 1
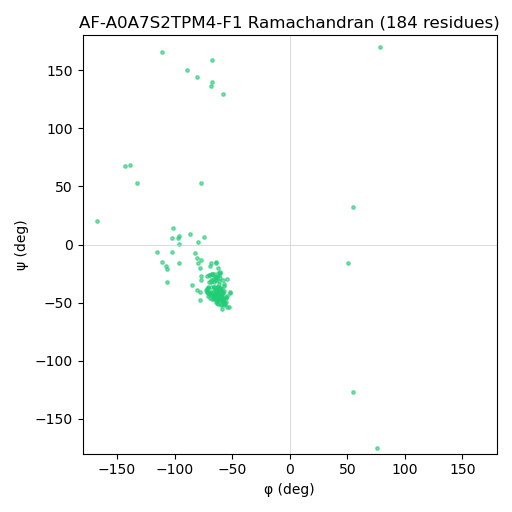ATOM 651 O O . PHE A 1 86 ? -6.506 -10.062 14.675 1.00 74.62 86 PHE A O 1
ATOM 658 N N . PRO A 1 87 ? -7.175 -12.091 15.320 1.00 73.44 87 PRO A N 1
ATOM 659 C CA . PRO A 1 87 ? -6.768 -11.923 16.721 1.00 73.44 87 PRO A CA 1
ATOM 660 C C . PRO A 1 87 ? -5.281 -11.579 16.878 1.00 73.44 87 PRO A C 1
ATOM 662 O O . PRO A 1 87 ? -4.876 -10.899 17.819 1.00 73.44 87 PRO A O 1
ATOM 665 N N . LYS A 1 88 ? -4.447 -12.015 15.926 1.00 72.06 88 LYS A N 1
ATOM 666 C CA . LYS A 1 88 ? -3.005 -11.722 15.902 1.00 72.06 88 LYS A CA 1
ATOM 667 C C . LYS A 1 88 ? -2.702 -10.244 15.646 1.00 72.06 88 LYS A C 1
ATOM 669 O O . LYS A 1 88 ? -1.655 -9.762 16.060 1.00 72.06 88 LYS A O 1
ATOM 674 N N . VAL A 1 89 ? -3.612 -9.527 14.991 1.00 68.56 89 VAL A N 1
ATO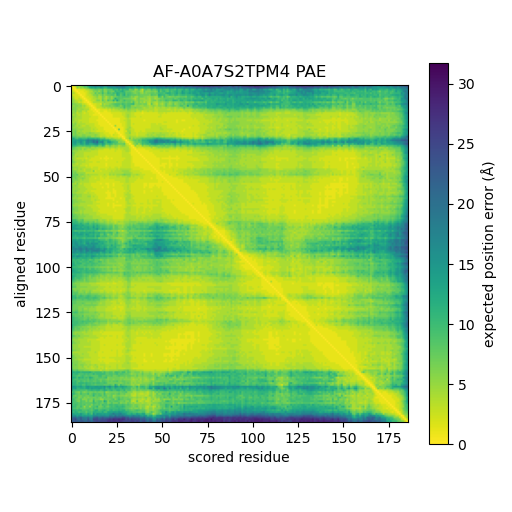M 675 C CA . VAL A 1 89 ? -3.447 -8.106 14.671 1.00 68.56 89 VAL A CA 1
ATOM 676 C C . VAL A 1 89 ? -3.568 -7.242 15.924 1.00 68.56 89 VAL A C 1
ATOM 678 O O . VAL A 1 89 ? -2.745 -6.352 16.126 1.00 68.56 89 VAL A O 1
ATOM 681 N N . PHE A 1 90 ? -4.515 -7.570 16.806 1.00 69.25 90 PHE A N 1
ATOM 682 C CA . PHE A 1 90 ? -4.761 -6.857 18.067 1.00 69.25 90 PHE A CA 1
ATOM 683 C C . PHE A 1 90 ? -3.644 -7.031 19.104 1.00 69.25 90 PHE A C 1
ATOM 685 O O . PHE A 1 90 ? -3.535 -6.238 20.030 1.00 69.25 90 PHE A O 1
ATOM 692 N N . LYS A 1 91 ? -2.798 -8.057 18.956 1.00 71.44 91 LYS A N 1
ATOM 693 C CA . LYS A 1 91 ? -1.675 -8.337 19.869 1.00 71.44 91 LYS A CA 1
ATOM 694 C C . LYS A 1 91 ? -0.329 -7.783 19.387 1.00 71.44 91 LYS A C 1
ATOM 696 O O . LYS A 1 91 ? 0.682 -8.015 20.039 1.00 71.44 91 LYS A O 1
ATOM 701 N N . SER A 1 92 ? -0.291 -7.110 18.238 1.00 70.81 92 SER A N 1
ATOM 702 C CA . SER A 1 92 ? 0.957 -6.647 17.618 1.00 70.81 92 SER A CA 1
ATOM 703 C C . SER A 1 92 ? 1.365 -5.247 18.090 1.00 70.81 92 SER A C 1
ATOM 705 O O . SER A 1 92 ? 0.507 -4.407 18.338 1.00 70.81 92 SER A O 1
ATOM 707 N N . ASP A 1 93 ? 2.664 -4.936 18.125 1.00 77.00 93 ASP A N 1
ATOM 708 C CA . ASP A 1 93 ? 3.150 -3.576 18.443 1.00 77.00 93 ASP A CA 1
ATOM 709 C C . ASP A 1 93 ? 2.656 -2.515 17.443 1.00 77.00 93 ASP A C 1
ATOM 711 O O . ASP A 1 93 ? 2.511 -1.336 17.769 1.00 77.00 93 ASP A O 1
ATOM 715 N N . GLN A 1 94 ? 2.324 -2.953 16.224 1.00 74.31 94 GLN A N 1
ATOM 716 C CA . GLN A 1 94 ? 1.720 -2.121 15.183 1.00 74.31 94 GLN A CA 1
ATOM 717 C C . GLN A 1 94 ? 0.358 -1.572 15.621 1.00 74.31 94 GLN A C 1
ATOM 719 O O . GLN A 1 94 ? 0.005 -0.463 15.234 1.00 74.31 94 GLN A O 1
ATOM 724 N N . TRP A 1 95 ? -0.377 -2.316 16.454 1.00 76.56 95 TRP A N 1
ATOM 725 C CA . TRP A 1 95 ? -1.650 -1.893 17.033 1.00 76.56 95 TRP A CA 1
ATOM 726 C C . TRP A 1 95 ? -1.482 -0.602 17.840 1.00 76.56 95 TRP A C 1
ATOM 728 O O . TRP A 1 95 ? -2.090 0.409 17.500 1.00 76.56 95 TRP A O 1
ATOM 738 N N . LYS A 1 96 ? -0.571 -0.592 18.822 1.00 80.50 96 LYS A N 1
ATOM 739 C CA . LYS A 1 96 ? -0.296 0.586 19.666 1.00 80.50 96 LYS A CA 1
ATOM 740 C C . LYS A 1 96 ? 0.189 1.786 18.856 1.00 80.50 96 LYS A C 1
ATOM 742 O O . LYS A 1 96 ? -0.155 2.926 19.155 1.00 80.50 96 LYS A O 1
ATOM 747 N N . TRP A 1 97 ? 0.996 1.541 17.823 1.00 82.81 97 TRP A N 1
ATOM 748 C CA . TRP A 1 97 ? 1.480 2.610 16.952 1.00 82.81 97 TRP A CA 1
ATOM 749 C C . TRP A 1 97 ? 0.344 3.268 16.159 1.00 82.81 97 TRP A C 1
ATOM 751 O O . TRP A 1 97 ? 0.251 4.495 16.117 1.00 82.81 97 TRP A O 1
ATOM 761 N N . VAL A 1 98 ? -0.539 2.457 15.566 1.00 83.50 98 VAL A N 1
ATOM 762 C CA . VAL A 1 98 ? -1.728 2.940 14.851 1.00 83.50 98 VAL A CA 1
ATOM 763 C C . VAL A 1 98 ? -2.670 3.682 15.792 1.00 83.50 98 VAL A C 1
ATOM 765 O O . VAL A 1 98 ? -3.127 4.768 15.447 1.00 83.50 98 VAL A O 1
ATOM 768 N N . GLU A 1 99 ? -2.928 3.129 16.976 1.00 83.44 99 GLU A N 1
ATOM 769 C CA . GLU A 1 99 ? -3.752 3.754 18.012 1.00 83.44 99 GLU A CA 1
ATOM 770 C C . GLU A 1 99 ? -3.270 5.167 18.324 1.00 83.44 99 GLU A C 1
ATOM 772 O O . GLU A 1 99 ? -4.027 6.129 18.217 1.00 83.44 99 GLU A O 1
ATOM 777 N N . ASN A 1 100 ? -1.979 5.296 18.635 1.00 85.88 100 ASN A N 1
ATOM 778 C CA . ASN A 1 100 ? -1.380 6.564 19.010 1.00 85.88 100 ASN A CA 1
ATOM 779 C C . ASN A 1 100 ? -1.464 7.590 17.869 1.00 85.88 100 ASN A C 1
ATOM 781 O O . ASN A 1 100 ? -1.798 8.753 18.099 1.00 85.88 100 ASN A O 1
ATOM 785 N N . ALA A 1 101 ? -1.209 7.147 16.632 1.00 85.94 101 ALA A N 1
ATOM 786 C CA . ALA A 1 101 ? -1.270 7.993 15.446 1.00 85.94 101 ALA A CA 1
ATOM 787 C C . ALA A 1 101 ? -2.692 8.503 15.166 1.00 85.94 101 ALA A C 1
ATOM 789 O O . ALA A 1 101 ? -2.879 9.692 14.907 1.00 85.94 101 ALA A O 1
ATOM 790 N N . VAL A 1 102 ? -3.698 7.627 15.239 1.00 86.00 102 VAL A N 1
ATOM 791 C CA . VAL A 1 102 ? -5.102 8.002 15.017 1.00 86.00 102 VAL A CA 1
ATOM 792 C C . VAL A 1 102 ? -5.612 8.887 16.153 1.00 86.00 102 VAL A C 1
ATOM 794 O O . VAL A 1 102 ? -6.265 9.891 15.883 1.00 86.00 102 VAL A O 1
ATOM 797 N N . HIS A 1 103 ? -5.278 8.565 17.404 1.00 86.38 103 HIS A N 1
ATOM 798 C CA . HIS A 1 103 ? -5.729 9.314 18.575 1.00 86.38 103 HIS A CA 1
ATOM 799 C C . HIS A 1 103 ? -5.176 10.748 18.608 1.00 86.38 103 HIS A C 1
ATOM 801 O O . HIS A 1 103 ? -5.920 11.682 18.887 1.00 86.38 103 HIS A O 1
ATOM 807 N N . HIS A 1 104 ? -3.888 10.945 18.297 1.00 87.44 104 HIS A N 1
ATOM 808 C CA . HIS A 1 104 ? -3.264 12.273 18.363 1.00 87.44 104 HIS A CA 1
ATOM 809 C C . HIS A 1 104 ? -3.458 13.110 17.099 1.00 87.44 104 HIS A C 1
ATOM 811 O O . HIS A 1 104 ? -3.568 14.330 17.190 1.00 87.44 104 HIS A O 1
ATOM 817 N N . TYR A 1 105 ? -3.479 12.479 15.922 1.00 88.31 105 TYR A N 1
ATOM 818 C CA . TYR A 1 105 ? -3.447 13.200 14.647 1.00 88.31 105 TYR A CA 1
ATOM 819 C C . TYR A 1 105 ? -4.709 13.032 13.801 1.00 88.31 105 TYR A C 1
ATOM 821 O O . TYR A 1 105 ? -4.804 13.676 12.759 1.00 88.31 105 TYR A O 1
ATOM 829 N N . GLY A 1 106 ? -5.667 12.181 14.183 1.00 89.62 106 GLY A N 1
ATOM 830 C CA . GLY A 1 106 ? -6.913 11.980 13.439 1.00 89.62 106 GLY A CA 1
ATOM 831 C C . GLY A 1 106 ? -6.677 11.613 11.968 1.00 89.62 106 GLY A C 1
ATOM 832 O O . GLY A 1 106 ? -5.933 10.683 11.655 1.00 89.62 106 GLY A O 1
ATOM 833 N N . ALA A 1 107 ? -7.295 12.361 11.048 1.00 90.81 107 ALA A N 1
ATOM 834 C CA . ALA A 1 107 ? -7.205 12.133 9.601 1.00 90.81 107 ALA A CA 1
ATOM 835 C C . ALA A 1 107 ? -5.761 12.140 9.043 1.00 90.81 107 ALA A C 1
ATOM 837 O O . ALA A 1 107 ? -5.394 11.182 8.356 1.00 90.81 107 ALA A O 1
ATOM 838 N N . PRO A 1 108 ? -4.905 13.136 9.349 1.00 92.19 108 PRO A N 1
ATOM 839 C CA . PRO A 1 108 ? -3.475 13.075 9.037 1.00 92.19 108 PRO A CA 1
ATOM 840 C C . PRO A 1 108 ? -2.780 11.804 9.540 1.00 92.19 108 PRO A C 1
ATOM 842 O O . PRO A 1 108 ? -1.999 11.199 8.802 1.00 92.19 108 PRO A O 1
ATOM 845 N N . GLY A 1 109 ? -3.108 11.360 10.758 1.00 91.19 109 GLY A N 1
ATOM 846 C CA . GLY A 1 109 ? -2.606 10.106 11.322 1.00 91.19 109 GLY A CA 1
ATOM 847 C C . GLY A 1 109 ? -2.959 8.914 10.437 1.00 91.19 109 GLY A C 1
ATOM 848 O O . GLY A 1 109 ? -2.082 8.154 10.036 1.00 91.19 109 GLY A O 1
ATOM 849 N N . VAL A 1 110 ? -4.222 8.811 10.016 1.00 92.56 110 VAL A N 1
ATOM 850 C CA . VAL A 1 110 ? -4.697 7.750 9.111 1.00 92.56 110 VAL A CA 1
ATOM 851 C C . VAL A 1 110 ? -3.964 7.759 7.766 1.00 92.56 110 VAL A C 1
ATOM 853 O O . VAL A 1 110 ? -3.604 6.697 7.248 1.00 92.56 110 VAL A O 1
ATOM 856 N N . ILE A 1 111 ? -3.703 8.936 7.193 1.00 93.88 111 ILE A N 1
ATOM 857 C CA . ILE A 1 111 ? -2.977 9.061 5.919 1.00 93.88 111 ILE A CA 1
ATOM 858 C C . ILE A 1 111 ? -1.544 8.535 6.064 1.00 93.88 111 ILE A C 1
ATOM 860 O O . ILE A 1 111 ? -1.113 7.688 5.280 1.00 93.88 111 ILE A O 1
ATOM 864 N N . LEU A 1 112 ? -0.810 8.986 7.083 1.00 91.88 112 LEU A N 1
ATOM 865 C CA . LEU A 1 112 ? 0.583 8.578 7.299 1.00 91.88 112 LEU A CA 1
ATOM 866 C C . LEU A 1 112 ? 0.690 7.087 7.637 1.00 91.88 112 LEU A C 1
ATOM 868 O O . LEU A 1 112 ? 1.507 6.360 7.069 1.00 91.88 112 LEU A O 1
ATOM 872 N N . THR A 1 113 ? -0.191 6.608 8.509 1.00 90.31 113 THR A N 1
ATOM 873 C CA . THR A 1 113 ? -0.254 5.207 8.922 1.00 90.31 113 THR A CA 1
ATOM 874 C C . THR A 1 113 ? -0.643 4.294 7.758 1.00 90.31 113 THR A C 1
ATOM 876 O O . THR A 1 113 ? -0.052 3.228 7.588 1.00 90.31 113 THR A O 1
ATOM 879 N N . SER A 1 114 ? -1.559 4.707 6.877 1.00 92.44 114 SER A N 1
ATOM 880 C CA . SER A 1 114 ? -1.881 3.931 5.670 1.00 92.44 114 SER A CA 1
ATOM 881 C C . SER A 1 114 ? -0.768 3.965 4.614 1.00 92.44 114 SER A C 1
ATOM 883 O O . SER A 1 114 ? -0.601 2.986 3.878 1.00 92.44 114 SER A O 1
ATOM 885 N N . ALA A 1 115 ? 0.050 5.017 4.563 1.00 91.00 115 ALA A N 1
ATOM 886 C CA . ALA A 1 115 ? 1.215 5.061 3.682 1.00 91.00 115 ALA A CA 1
ATOM 887 C C . ALA A 1 115 ? 2.329 4.084 4.110 1.00 91.00 115 ALA A C 1
ATOM 889 O O . ALA A 1 115 ? 3.090 3.589 3.273 1.00 91.00 115 ALA A O 1
ATOM 890 N N . ALA A 1 116 ? 2.393 3.743 5.398 1.00 86.88 116 ALA A N 1
ATOM 891 C CA . ALA A 1 116 ? 3.401 2.846 5.945 1.00 86.88 116 ALA A CA 1
ATOM 892 C C . ALA A 1 116 ? 3.255 1.378 5.456 1.00 86.88 116 ALA A C 1
ATOM 894 O O . ALA A 1 116 ? 2.181 0.931 5.009 1.00 86.88 116 ALA A O 1
ATOM 895 N N . PRO A 1 117 ? 4.336 0.573 5.523 1.00 80.44 117 PRO A N 1
ATOM 896 C CA . PRO A 1 117 ? 4.316 -0.860 5.223 1.00 80.44 117 PRO A CA 1
ATOM 897 C C . PRO A 1 117 ? 3.707 -1.680 6.378 1.00 80.44 117 PRO A C 1
ATOM 899 O O . PRO A 1 117 ? 4.299 -2.642 6.850 1.00 80.44 117 PRO A O 1
ATOM 902 N N . ILE A 1 118 ? 2.507 -1.303 6.823 1.00 80.62 118 ILE A N 1
ATOM 903 C CA . ILE A 1 118 ? 1.769 -1.980 7.895 1.00 80.62 118 ILE A CA 1
ATOM 904 C C . ILE A 1 118 ? 0.519 -2.695 7.367 1.00 80.62 118 ILE A C 1
ATOM 906 O O . ILE A 1 118 ? 0.047 -2.442 6.252 1.00 80.62 118 ILE A O 1
ATOM 910 N N . ILE A 1 119 ? -0.043 -3.569 8.201 1.00 83.25 119 ILE A N 1
ATOM 911 C CA . ILE A 1 119 ? -1.354 -4.188 7.990 1.00 83.25 119 ILE A CA 1
ATOM 912 C C . ILE A 1 119 ? -2.439 -3.101 8.134 1.00 83.25 119 ILE A C 1
ATOM 914 O O . ILE A 1 119 ? -2.368 -2.291 9.051 1.00 83.25 119 ILE A O 1
ATOM 918 N N . LEU A 1 120 ? -3.446 -3.065 7.248 1.00 87.56 120 LEU A N 1
ATOM 919 C CA . LEU A 1 120 ? -4.530 -2.058 7.302 1.00 87.56 120 LEU A CA 1
ATOM 920 C C . LEU A 1 120 ? -5.591 -2.330 8.365 1.00 87.56 120 LEU A C 1
ATOM 922 O O . LEU A 1 120 ? -6.245 -1.403 8.821 1.00 87.56 120 LEU A O 1
ATOM 926 N N . HIS A 1 121 ? -5.791 -3.592 8.726 1.00 87.38 121 HIS A N 1
ATOM 927 C CA . HIS A 1 121 ? -6.850 -4.012 9.641 1.00 87.38 121 HIS A CA 1
ATOM 928 C C . HIS A 1 121 ? -6.847 -3.274 10.993 1.00 87.38 121 HIS A C 1
ATOM 930 O O . HIS A 1 121 ? -7.923 -2.821 11.378 1.00 87.38 121 HIS A O 1
ATOM 936 N N . PRO A 1 122 ? -5.695 -3.063 11.680 1.00 84.88 122 PRO A N 1
ATOM 937 C CA . PRO A 1 122 ? -5.651 -2.208 12.865 1.00 84.88 122 PRO A CA 1
ATOM 938 C C . PRO A 1 122 ? -6.179 -0.806 12.603 1.00 84.88 122 PRO A C 1
ATOM 940 O O . PRO A 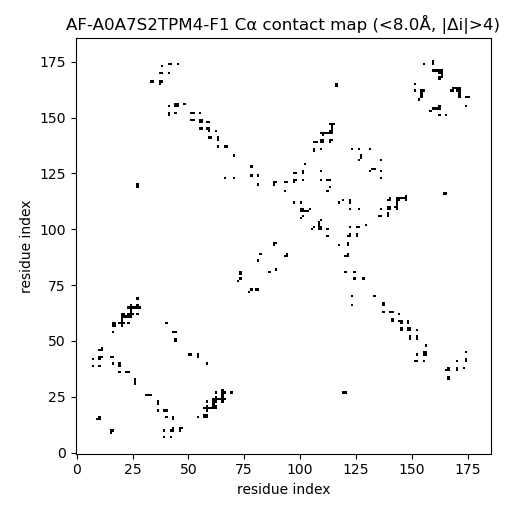1 122 ? -6.957 -0.285 13.390 1.00 84.88 122 PRO A O 1
ATOM 943 N N . LEU A 1 123 ? -5.765 -0.207 11.485 1.00 89.44 123 LEU A N 1
ATOM 944 C CA . LEU A 1 123 ? -6.129 1.159 11.139 1.00 89.44 123 LEU A CA 1
ATOM 945 C C . LEU A 1 123 ? -7.637 1.294 10.950 1.00 89.44 123 LEU A C 1
ATOM 947 O O . LEU A 1 123 ? -8.235 2.201 11.511 1.00 89.44 123 LEU A O 1
ATOM 951 N N . ILE A 1 124 ? -8.253 0.355 10.233 1.00 90.56 124 ILE A N 1
ATOM 952 C CA . ILE A 1 124 ? -9.705 0.338 10.038 1.00 90.56 124 ILE A CA 1
ATOM 953 C C . ILE A 1 124 ? -10.419 0.164 11.382 1.00 90.56 124 ILE A C 1
ATOM 955 O O . ILE A 1 124 ? -11.283 0.968 11.721 1.00 90.56 124 ILE A O 1
ATOM 959 N N . ALA A 1 125 ? -10.025 -0.843 12.169 1.00 87.44 125 ALA A N 1
ATOM 960 C CA . ALA A 1 125 ? -10.653 -1.144 13.452 1.00 87.44 125 ALA A CA 1
ATOM 961 C C . ALA A 1 125 ? -10.605 0.054 14.412 1.00 87.44 125 ALA A C 1
ATOM 963 O O . ALA A 1 125 ? -11.622 0.414 15.001 1.00 87.44 125 ALA A O 1
ATOM 964 N N . PHE A 1 126 ? -9.442 0.697 14.540 1.00 85.25 126 PHE A N 1
ATOM 965 C CA . PHE A 1 126 ? -9.268 1.844 15.424 1.00 85.25 126 PHE A CA 1
ATOM 966 C C . PHE A 1 126 ? -9.971 3.095 14.942 1.00 85.25 126 PHE A C 1
ATOM 968 O O . PHE A 1 126 ? -10.605 3.770 15.744 1.00 85.25 126 PHE A O 1
ATOM 975 N N . SER A 1 127 ? -9.880 3.417 13.653 1.00 88.56 127 SER A N 1
ATOM 976 C CA . SER A 1 127 ? -10.576 4.584 13.119 1.00 88.56 127 SER A CA 1
ATOM 977 C C . SER A 1 127 ? -12.090 4.454 13.291 1.00 88.56 127 SER A C 1
ATOM 979 O O . SER A 1 127 ? -12.743 5.431 13.650 1.00 88.56 127 SER A O 1
ATOM 981 N N . MET A 1 128 ? -12.642 3.247 13.131 1.00 88.38 128 MET A N 1
ATOM 982 C CA . MET A 1 128 ? -14.056 2.985 13.411 1.00 88.38 128 MET A CA 1
ATOM 983 C C . MET A 1 128 ? -14.375 3.033 14.914 1.00 88.38 128 MET A C 1
ATOM 985 O O . MET A 1 128 ? -15.379 3.627 15.300 1.00 88.38 128 MET A O 1
ATOM 989 N N . ALA A 1 129 ? -13.509 2.491 15.781 1.00 85.62 129 ALA A N 1
ATOM 990 C CA . ALA A 1 129 ? -13.661 2.595 17.239 1.00 85.62 129 ALA A CA 1
ATOM 991 C C . ALA A 1 129 ? -13.644 4.054 17.727 1.00 85.62 129 ALA A C 1
ATOM 993 O O . ALA A 1 129 ? -14.419 4.432 18.603 1.00 85.62 129 ALA A O 1
ATOM 994 N N . ALA A 1 130 ? -12.808 4.888 17.107 1.00 85.56 130 ALA A N 1
ATOM 995 C CA . ALA A 1 130 ? -12.723 6.327 17.336 1.00 85.56 130 ALA A CA 1
ATOM 996 C C . ALA A 1 130 ? -13.893 7.115 16.712 1.00 85.56 130 ALA A C 1
ATOM 998 O O . ALA A 1 130 ? -13.874 8.344 16.719 1.00 85.56 130 ALA A O 1
ATOM 999 N N . LYS A 1 131 ? -14.909 6.425 16.168 1.00 87.38 131 LYS A N 1
ATOM 1000 C CA . LYS A 1 131 ? -16.095 7.006 15.516 1.00 87.38 131 LYS A CA 1
ATOM 1001 C C . LYS A 1 131 ? -15.754 7.968 14.375 1.00 87.38 131 LYS A C 1
ATOM 1003 O O . LYS A 1 131 ? -16.476 8.933 14.122 1.00 87.38 131 LYS A O 1
ATOM 1008 N N . MET A 1 132 ? -14.654 7.714 13.671 1.00 89.44 132 MET A N 1
ATOM 1009 C CA . MET A 1 132 ? -14.311 8.474 12.478 1.00 89.44 132 MET A CA 1
ATOM 1010 C C . MET A 1 132 ? -15.331 8.185 11.373 1.00 89.44 132 MET A C 1
ATOM 1012 O O . MET A 1 132 ? -15.736 7.043 11.175 1.00 89.44 132 MET A O 1
ATOM 1016 N N . ASN A 1 133 ? -15.729 9.213 10.625 1.00 93.25 133 ASN A N 1
ATOM 1017 C CA . ASN A 1 133 ? -16.644 9.047 9.499 1.00 93.25 133 ASN A CA 1
ATOM 1018 C C . ASN A 1 133 ? -16.066 8.060 8.458 1.00 93.25 133 ASN A C 1
ATOM 1020 O O . ASN A 1 133 ? -14.935 8.237 7.998 1.00 93.25 133 ASN A O 1
ATOM 1024 N N . ASN A 1 134 ? -16.861 7.059 8.058 1.00 93.50 134 ASN A N 1
ATOM 1025 C CA . ASN A 1 134 ? -16.447 5.989 7.140 1.00 93.50 134 ASN A CA 1
ATOM 1026 C C . ASN A 1 134 ? -15.947 6.522 5.787 1.00 93.50 134 ASN A C 1
ATOM 1028 O O . ASN A 1 134 ? -14.938 6.044 5.270 1.00 93.50 134 ASN A O 1
ATOM 1032 N N . VAL A 1 135 ? -16.599 7.548 5.231 1.00 94.50 135 VAL A N 1
ATOM 1033 C CA . VAL A 1 135 ? -16.184 8.175 3.965 1.00 94.50 135 VAL A CA 1
ATOM 1034 C C . VAL A 1 135 ? -14.826 8.852 4.130 1.00 94.50 135 VAL A C 1
ATOM 1036 O O . VAL A 1 135 ? -13.936 8.665 3.301 1.00 94.50 135 VAL A O 1
ATOM 1039 N N . VAL A 1 136 ? -14.628 9.583 5.229 1.00 94.75 136 VAL A N 1
ATOM 1040 C CA . VAL A 1 136 ? -13.346 10.244 5.523 1.00 94.75 136 VAL A CA 1
ATOM 1041 C C . VAL A 1 136 ? -12.234 9.211 5.713 1.00 94.75 136 VAL A C 1
ATOM 1043 O O . VAL A 1 136 ? -11.157 9.373 5.146 1.00 94.75 136 VAL A O 1
ATOM 1046 N N . LEU A 1 137 ? -12.493 8.118 6.435 1.00 94.75 137 LEU A N 1
ATOM 1047 C CA . LEU A 1 137 ? -11.543 7.017 6.620 1.00 94.75 137 LEU A CA 1
ATOM 1048 C C . LEU A 1 137 ? -11.093 6.420 5.277 1.00 94.75 137 LEU A C 1
ATOM 1050 O O . LEU A 1 137 ? -9.893 6.297 5.017 1.00 94.75 137 LEU A O 1
ATOM 1054 N N . VAL A 1 138 ? -12.050 6.081 4.411 1.00 96.19 138 VAL A N 1
ATOM 1055 C CA . VAL A 1 138 ? -11.797 5.507 3.080 1.00 96.19 138 VAL A CA 1
ATOM 1056 C C . VAL A 1 138 ? -10.969 6.470 2.221 1.00 96.19 138 VAL A C 1
ATOM 1058 O O . VAL A 1 138 ? -9.993 6.043 1.598 1.00 96.19 138 VAL A O 1
ATOM 1061 N N . LEU A 1 139 ? -11.284 7.769 2.238 1.00 96.50 139 LEU A N 1
ATOM 1062 C CA . LEU A 1 139 ? -10.527 8.795 1.512 1.00 96.50 139 LEU A CA 1
ATOM 1063 C C . LEU A 1 139 ? -9.108 8.985 2.065 1.00 96.50 139 LEU A C 1
ATOM 1065 O O . LEU A 1 139 ? -8.151 9.039 1.292 1.00 96.50 139 LEU A O 1
ATOM 1069 N N . CYS A 1 140 ? -8.935 9.031 3.386 1.00 96.19 140 CYS A N 1
ATOM 1070 C CA . CYS A 1 140 ? -7.614 9.118 4.009 1.00 96.19 140 CYS A CA 1
ATOM 1071 C C . CYS A 1 140 ? -6.741 7.912 3.639 1.00 96.19 140 CYS A C 1
ATOM 1073 O O . CYS A 1 140 ? -5.570 8.075 3.284 1.00 96.19 140 CYS A O 1
ATOM 1075 N N . ILE A 1 141 ? -7.314 6.704 3.657 1.00 96.25 141 ILE A N 1
ATOM 1076 C CA . ILE A 1 141 ? -6.610 5.491 3.231 1.00 96.25 141 ILE A CA 1
ATOM 1077 C C . ILE A 1 141 ? -6.280 5.554 1.738 1.00 96.25 141 ILE A C 1
ATOM 1079 O O . ILE A 1 141 ? -5.170 5.184 1.360 1.00 96.25 141 ILE A O 1
ATOM 1083 N N . PHE A 1 142 ? -7.185 6.045 0.888 1.00 97.12 142 PHE A N 1
ATOM 1084 C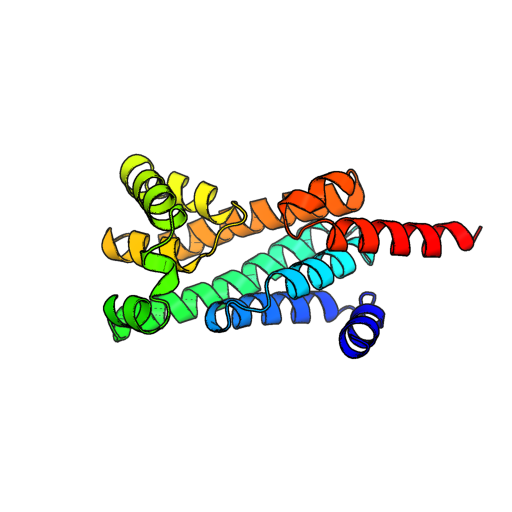 CA . PHE A 1 142 ? -6.905 6.232 -0.536 1.00 97.12 142 PHE A CA 1
ATOM 1085 C C . PHE A 1 142 ? -5.679 7.115 -0.761 1.00 97.12 142 PHE A C 1
ATOM 1087 O O . PHE A 1 142 ? -4.739 6.691 -1.436 1.00 97.12 142 PHE A O 1
ATOM 1094 N N . VAL A 1 143 ? -5.637 8.288 -0.126 1.00 97.31 143 VAL A N 1
ATOM 1095 C CA . VAL A 1 143 ? -4.508 9.221 -0.235 1.00 97.31 143 VAL A CA 1
ATOM 1096 C C . VAL A 1 143 ? -3.204 8.567 0.232 1.00 97.31 143 VAL A C 1
ATOM 1098 O O . VAL A 1 143 ? -2.207 8.592 -0.494 1.00 97.31 143 VAL A O 1
ATOM 1101 N N . GLY A 1 144 ? -3.199 7.911 1.396 1.00 95.75 144 GLY A N 1
ATOM 1102 C CA . GLY A 1 144 ? -1.995 7.240 1.892 1.00 95.75 144 GLY A CA 1
ATOM 1103 C C . GLY A 1 144 ? -1.556 6.058 1.020 1.00 95.75 144 GLY A C 1
ATOM 1104 O O . GLY A 1 144 ? -0.359 5.826 0.840 1.00 95.75 144 GLY A O 1
ATOM 1105 N N . ARG A 1 145 ? -2.492 5.335 0.391 1.00 95.00 145 ARG A N 1
ATOM 1106 C CA . ARG A 1 145 ? -2.177 4.254 -0.558 1.00 95.00 145 ARG A CA 1
ATOM 1107 C C . ARG A 1 145 ? -1.589 4.782 -1.857 1.00 95.00 145 ARG A C 1
ATOM 1109 O O . ARG A 1 145 ? -0.592 4.224 -2.315 1.00 95.00 145 ARG A O 1
ATOM 1116 N N . VAL A 1 146 ? -2.138 5.862 -2.412 1.00 97.12 146 VAL A N 1
ATOM 1117 C CA . VAL A 1 146 ? -1.552 6.540 -3.579 1.00 97.12 146 VAL A CA 1
ATOM 1118 C C . VAL A 1 146 ? -0.125 6.981 -3.262 1.00 97.12 146 VAL A C 1
ATOM 1120 O O . VAL A 1 146 ? 0.781 6.700 -4.049 1.00 97.12 146 VAL A O 1
ATOM 1123 N N . LEU A 1 147 ? 0.103 7.584 -2.090 1.00 96.06 147 LEU A N 1
ATOM 1124 C CA . LEU A 1 147 ? 1.434 7.998 -1.645 1.00 96.06 147 LEU A CA 1
ATOM 1125 C C . LEU A 1 147 ? 2.398 6.806 -1.557 1.00 96.06 147 LEU A C 1
ATOM 1127 O O . LEU A 1 147 ? 3.459 6.817 -2.182 1.00 96.06 147 LEU A O 1
ATOM 1131 N N . LYS A 1 148 ? 2.003 5.738 -0.853 1.00 93.06 148 LYS A N 1
ATOM 1132 C CA . LYS A 1 148 ? 2.795 4.508 -0.711 1.00 93.06 148 LYS A CA 1
ATOM 1133 C C . LYS A 1 148 ? 3.198 3.919 -2.056 1.00 93.06 148 LYS A C 1
ATOM 1135 O O . LYS A 1 148 ? 4.374 3.644 -2.291 1.00 93.06 148 LYS A O 1
ATOM 1140 N N . TYR A 1 149 ? 2.218 3.683 -2.925 1.00 94.44 149 TYR A N 1
ATOM 1141 C CA . TYR A 1 149 ? 2.451 3.028 -4.206 1.00 94.44 149 TYR A CA 1
ATOM 1142 C C . TYR A 1 149 ? 3.264 3.919 -5.147 1.00 94.44 149 TYR A C 1
ATOM 1144 O O . TYR A 1 149 ? 4.117 3.405 -5.873 1.00 94.44 149 TYR A O 1
ATOM 1152 N N . SER A 1 150 ? 3.101 5.240 -5.066 1.00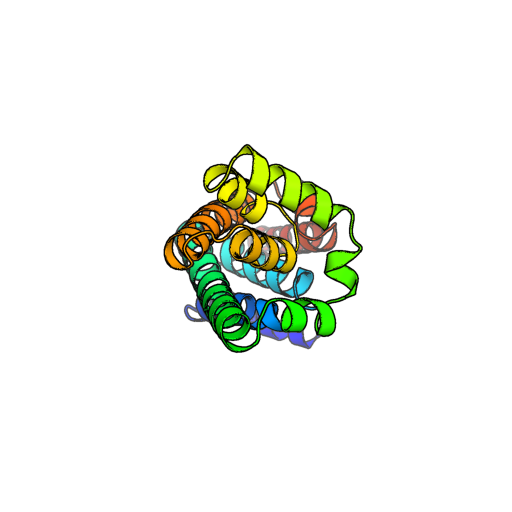 95.25 150 SER A N 1
ATOM 1153 C CA . SER A 1 150 ? 3.929 6.199 -5.801 1.00 95.25 150 SER A CA 1
ATOM 1154 C C . SER A 1 150 ? 5.397 6.137 -5.376 1.00 95.25 150 SER A C 1
ATOM 1156 O O . SER A 1 150 ? 6.277 6.018 -6.229 1.00 95.25 150 SER A O 1
ATOM 1158 N N . ILE A 1 151 ? 5.670 6.141 -4.065 1.00 93.50 151 ILE A N 1
ATOM 1159 C CA . ILE A 1 151 ? 7.031 5.999 -3.520 1.00 93.50 151 ILE A CA 1
ATOM 1160 C C . ILE A 1 151 ? 7.633 4.656 -3.943 1.00 93.50 151 ILE A C 1
ATOM 1162 O O . ILE A 1 151 ? 8.747 4.602 -4.463 1.00 93.50 151 ILE A O 1
ATOM 1166 N N . MET A 1 152 ? 6.874 3.569 -3.792 1.00 91.75 152 MET A N 1
ATOM 1167 C CA . MET A 1 152 ? 7.321 2.228 -4.162 1.00 91.75 152 MET A CA 1
ATOM 1168 C C . MET A 1 152 ? 7.627 2.113 -5.665 1.00 91.75 152 MET A C 1
ATOM 1170 O O . MET A 1 152 ? 8.623 1.498 -6.043 1.00 91.75 152 MET A O 1
ATOM 1174 N N . ALA A 1 153 ? 6.820 2.737 -6.528 1.00 92.69 153 ALA A N 1
ATOM 1175 C CA . ALA A 1 153 ? 7.075 2.793 -7.966 1.00 92.69 153 ALA A CA 1
ATOM 1176 C C . ALA A 1 153 ? 8.358 3.570 -8.292 1.00 92.69 153 ALA A C 1
ATOM 1178 O O . ALA A 1 153 ? 9.183 3.100 -9.075 1.00 92.69 153 ALA A O 1
ATOM 1179 N N . LYS A 1 154 ? 8.565 4.732 -7.661 1.00 92.25 154 LYS A N 1
ATOM 1180 C CA . LYS A 1 154 ? 9.796 5.521 -7.821 1.00 92.25 154 LYS A CA 1
ATOM 1181 C C . LYS A 1 154 ? 11.030 4.736 -7.387 1.00 92.25 154 LYS A C 1
ATOM 1183 O O . LYS A 1 154 ? 12.013 4.705 -8.125 1.00 92.25 154 LYS A O 1
ATOM 1188 N N . PHE A 1 155 ? 10.964 4.041 -6.254 1.00 91.56 155 PHE A N 1
ATOM 1189 C CA . PHE A 1 155 ? 12.055 3.181 -5.791 1.00 91.56 155 PHE A CA 1
ATOM 1190 C C . PHE A 1 155 ? 12.326 2.032 -6.760 1.00 91.56 155 PHE A C 1
ATOM 1192 O O . PHE A 1 155 ? 13.483 1.778 -7.075 1.00 91.56 155 PHE A O 1
ATOM 1199 N N . ALA A 1 156 ? 11.293 1.399 -7.318 1.00 88.25 156 ALA A N 1
ATOM 1200 C CA . ALA A 1 156 ? 11.482 0.364 -8.333 1.00 88.25 156 ALA A CA 1
ATOM 1201 C C . ALA A 1 156 ? 12.227 0.867 -9.580 1.00 88.25 156 ALA A C 1
ATOM 1203 O O . ALA A 1 156 ? 13.082 0.160 -10.111 1.00 88.25 156 ALA A O 1
ATOM 1204 N N . LEU A 1 157 ? 11.934 2.088 -10.029 1.00 88.38 157 LEU A N 1
ATOM 1205 C CA . LEU A 1 157 ? 12.542 2.664 -11.229 1.00 88.38 157 LEU A CA 1
ATOM 1206 C C . LEU A 1 157 ? 13.970 3.181 -10.974 1.00 88.38 157 LEU A C 1
ATOM 1208 O O . LEU A 1 157 ? 14.886 2.878 -11.743 1.00 88.38 157 LEU A O 1
ATOM 1212 N N . GLN A 1 158 ? 14.163 3.940 -9.890 1.00 88.62 158 GLN A N 1
ATOM 1213 C CA . GLN A 1 158 ? 15.361 4.761 -9.663 1.00 88.62 158 GLN A CA 1
ATOM 1214 C C . GLN A 1 158 ? 16.309 4.202 -8.592 1.00 88.62 158 GLN A C 1
ATOM 1216 O O . GLN A 1 158 ? 17.518 4.380 -8.700 1.00 88.62 158 GLN A O 1
ATOM 1221 N N . ALA A 1 159 ? 15.792 3.519 -7.569 1.00 84.62 159 ALA A N 1
ATOM 1222 C CA . ALA A 1 159 ? 16.562 3.111 -6.391 1.00 84.62 159 ALA A CA 1
ATOM 1223 C C . ALA A 1 159 ? 16.126 1.721 -5.883 1.00 84.62 159 ALA A C 1
ATOM 1225 O O . ALA A 1 159 ? 15.565 1.603 -4.790 1.00 84.62 159 ALA A O 1
ATOM 1226 N N . PRO A 1 160 ? 16.375 0.642 -6.655 1.00 80.31 160 PRO A N 1
ATOM 1227 C CA . PRO A 1 160 ? 15.814 -0.681 -6.373 1.00 80.31 160 PRO A CA 1
ATOM 1228 C C . PRO A 1 160 ? 16.249 -1.251 -5.021 1.00 80.31 160 PRO A C 1
ATOM 1230 O O . PRO A 1 160 ? 15.497 -1.999 -4.405 1.00 80.31 160 PRO A O 1
ATOM 1233 N N . HIS A 1 161 ? 17.411 -0.841 -4.504 1.00 78.00 161 HIS A N 1
ATOM 1234 C CA . HIS A 1 161 ? 17.895 -1.228 -3.178 1.00 78.00 161 HIS A CA 1
ATOM 1235 C C . HIS A 1 161 ? 16.961 -0.795 -2.028 1.00 78.00 161 HIS A C 1
ATOM 1237 O O . HIS A 1 161 ? 16.971 -1.423 -0.969 1.00 78.00 161 HIS A O 1
ATOM 1243 N N . LEU A 1 162 ? 16.128 0.236 -2.223 1.00 81.81 162 LEU A N 1
ATOM 1244 C CA . LEU A 1 162 ? 15.154 0.707 -1.230 1.00 81.81 162 LEU A CA 1
ATOM 1245 C C . LEU A 1 162 ? 13.871 -0.137 -1.196 1.00 81.81 162 LEU A C 1
ATOM 1247 O O . LEU A 1 162 ? 13.100 -0.047 -0.242 1.00 81.81 162 LEU A O 1
ATOM 1251 N N . LEU A 1 163 ? 13.642 -1.021 -2.174 1.00 80.94 163 LEU A N 1
ATOM 1252 C CA . LEU A 1 163 ? 12.479 -1.918 -2.165 1.00 80.94 163 LEU A CA 1
ATOM 1253 C C . LEU A 1 163 ? 12.542 -2.985 -1.066 1.00 80.94 163 LEU A C 1
ATOM 1255 O O . LEU A 1 163 ? 11.503 -3.550 -0.709 1.00 80.94 163 LEU A O 1
ATOM 1259 N N . LYS A 1 164 ? 13.720 -3.217 -0.471 1.00 78.75 164 LYS A N 1
ATOM 1260 C CA . LYS A 1 164 ? 13.879 -4.132 0.670 1.00 78.75 164 LYS A CA 1
ATOM 1261 C C . LYS A 1 164 ? 12.948 -3.785 1.838 1.00 78.75 164 LYS A C 1
ATOM 1263 O O . LYS A 1 164 ? 12.487 -4.690 2.526 1.00 78.75 164 LYS A O 1
ATOM 1268 N N . TYR A 1 165 ? 12.597 -2.505 2.000 1.00 76.75 165 TYR A N 1
ATOM 1269 C CA . TYR A 1 165 ? 11.687 -2.022 3.044 1.00 76.75 165 TYR A CA 1
ATOM 1270 C C . TYR A 1 165 ? 10.197 -2.300 2.762 1.00 76.75 165 TYR A C 1
ATOM 1272 O O . TYR A 1 165 ? 9.379 -2.185 3.669 1.00 76.75 165 TYR A O 1
ATOM 1280 N N . PHE A 1 166 ? 9.829 -2.687 1.534 1.00 72.50 166 PHE A N 1
ATOM 1281 C CA . PHE A 1 166 ? 8.437 -2.948 1.134 1.00 72.50 166 PHE A CA 1
ATOM 1282 C C . PHE A 1 166 ? 8.104 -4.435 0.954 1.00 72.50 166 PHE A C 1
ATOM 1284 O O . PHE A 1 166 ? 6.933 -4.803 1.012 1.00 72.50 166 PHE A O 1
ATOM 1291 N N . GLY A 1 167 ? 9.104 -5.292 0.735 1.00 66.19 167 GLY A N 1
ATOM 1292 C CA . GLY A 1 167 ? 8.883 -6.730 0.525 1.00 66.19 167 GLY A CA 1
ATOM 1293 C C . GLY A 1 167 ? 10.144 -7.593 0.581 1.00 66.19 167 GLY A C 1
ATOM 1294 O O . GLY A 1 167 ? 10.140 -8.713 0.070 1.00 66.19 167 GLY A O 1
ATOM 1295 N N . GLY A 1 168 ? 11.218 -7.086 1.195 1.00 73.88 168 GLY A N 1
ATOM 1296 C CA . GLY A 1 168 ? 12.472 -7.812 1.383 1.00 73.88 168 GLY A CA 1
ATOM 1297 C C . GLY A 1 168 ? 13.343 -7.920 0.128 1.00 73.88 168 GLY A C 1
ATOM 1298 O O . GLY A 1 168 ? 13.046 -7.351 -0.925 1.00 73.88 168 GLY A O 1
ATOM 1299 N N . GLN A 1 169 ? 14.440 -8.671 0.252 1.00 76.56 169 GLN A N 1
ATOM 1300 C CA . GLN A 1 169 ? 15.474 -8.814 -0.783 1.00 76.56 169 GLN A CA 1
ATOM 1301 C C . GLN A 1 169 ? 14.922 -9.342 -2.122 1.00 76.56 169 GLN A C 1
ATOM 1303 O O . GLN A 1 169 ? 15.356 -8.910 -3.184 1.00 76.56 169 GLN A O 1
ATOM 1308 N N . LYS A 1 170 ? 13.866 -10.166 -2.078 1.00 77.75 170 LYS A N 1
ATOM 1309 C CA . LYS A 1 170 ? 13.221 -10.755 -3.265 1.00 77.75 170 LYS A CA 1
ATOM 1310 C C . LYS A 1 170 ? 12.725 -9.720 -4.282 1.00 77.75 170 LYS A C 1
ATOM 1312 O O . LYS A 1 170 ? 12.757 -9.990 -5.478 1.00 77.75 170 LYS A O 1
ATOM 1317 N N . LEU A 1 171 ? 12.262 -8.546 -3.834 1.00 76.69 171 LEU A N 1
ATOM 1318 C CA . LEU A 1 171 ? 11.841 -7.476 -4.751 1.00 76.69 171 LEU A CA 1
ATOM 1319 C C . LEU A 1 171 ? 13.032 -6.834 -5.464 1.00 76.69 171 LEU A C 1
ATOM 1321 O O . LEU A 1 171 ? 12.932 -6.491 -6.641 1.00 76.69 171 LEU A O 1
ATOM 1325 N N . VAL A 1 172 ? 14.151 -6.685 -4.754 1.00 78.69 172 VAL A N 1
ATOM 1326 C CA . VAL A 1 172 ? 15.397 -6.139 -5.301 1.00 78.69 172 VAL A CA 1
ATOM 1327 C C . VAL A 1 172 ? 15.947 -7.086 -6.366 1.00 78.69 172 VAL A C 1
ATOM 1329 O O . VAL A 1 172 ? 16.251 -6.658 -7.480 1.00 78.69 172 VAL A O 1
ATOM 1332 N N . ASP A 1 173 ? 15.989 -8.383 -6.055 1.00 81.19 173 ASP A N 1
ATOM 1333 C CA . ASP A 1 173 ? 16.483 -9.423 -6.960 1.00 81.19 173 ASP A CA 1
ATOM 1334 C C . ASP A 1 173 ? 15.632 -9.513 -8.236 1.00 81.19 173 ASP A C 1
ATOM 1336 O O . ASP A 1 173 ? 16.166 -9.665 -9.338 1.00 81.19 173 ASP A O 1
ATOM 1340 N N . LEU A 1 174 ? 14.310 -9.346 -8.110 1.00 79.75 174 LEU A N 1
ATOM 1341 C CA . LEU A 1 174 ? 13.386 -9.306 -9.243 1.00 79.75 174 LEU A CA 1
ATOM 1342 C C . LEU A 1 174 ? 13.667 -8.114 -10.167 1.00 79.75 174 LEU A C 1
ATOM 1344 O O . LEU A 1 174 ? 13.737 -8.287 -11.385 1.00 79.75 174 LEU A O 1
ATOM 1348 N N . VAL A 1 175 ? 13.868 -6.915 -9.610 1.00 79.75 175 VAL A N 1
ATOM 1349 C CA . VAL A 1 175 ? 14.171 -5.716 -10.414 1.00 79.75 175 VAL A CA 1
ATOM 1350 C C . VAL A 1 175 ? 15.512 -5.868 -11.127 1.00 79.75 175 VAL A C 1
ATOM 1352 O O . VAL A 1 175 ? 15.609 -5.582 -12.321 1.00 79.75 175 VAL A O 1
ATOM 1355 N N . ASN A 1 176 ? 16.533 -6.360 -10.422 1.00 81.88 176 ASN A N 1
ATOM 1356 C CA . ASN A 1 176 ? 17.864 -6.582 -10.986 1.00 81.88 176 ASN A CA 1
ATOM 1357 C C . ASN A 1 176 ? 17.841 -7.627 -12.110 1.00 81.88 176 ASN A C 1
ATOM 1359 O O . ASN A 1 176 ? 18.465 -7.425 -13.152 1.00 81.88 176 ASN A O 1
ATOM 1363 N N . SER A 1 177 ? 17.080 -8.712 -11.934 1.00 81.62 177 SER A N 1
ATOM 1364 C CA . SER A 1 177 ? 16.904 -9.747 -12.960 1.00 81.62 177 SER A CA 1
ATOM 1365 C C . SER A 1 177 ? 16.260 -9.182 -14.224 1.00 81.62 177 SER A C 1
ATOM 1367 O O . SER A 1 177 ? 16.706 -9.481 -15.330 1.00 81.62 177 SER A O 1
ATOM 1369 N N . LYS A 1 178 ? 15.249 -8.318 -14.068 1.00 77.12 178 LYS A N 1
ATOM 1370 C CA . LYS A 1 178 ? 14.555 -7.702 -15.199 1.00 77.12 178 LYS A CA 1
ATOM 1371 C C . LYS A 1 178 ? 15.436 -6.700 -15.953 1.00 77.12 178 LYS A C 1
ATOM 1373 O O . LYS A 1 178 ? 15.542 -6.793 -17.170 1.00 77.12 178 LYS A O 1
ATOM 1378 N N . LYS A 1 179 ? 16.148 -5.820 -15.235 1.00 76.25 179 LYS A N 1
ATOM 1379 C CA . LYS A 1 179 ? 17.112 -4.882 -15.845 1.00 76.25 179 LYS A CA 1
ATOM 1380 C C . LYS A 1 179 ? 18.220 -5.610 -16.616 1.00 76.25 179 LYS A C 1
ATOM 1382 O O . LYS A 1 179 ? 18.606 -5.170 -17.690 1.00 76.25 179 LYS A O 1
ATOM 1387 N N . LYS A 1 180 ? 18.705 -6.749 -16.104 1.00 77.31 180 LYS A N 1
ATOM 1388 C CA . LYS A 1 180 ? 19.717 -7.578 -16.783 1.00 77.31 180 LYS A CA 1
ATOM 1389 C C . LYS A 1 180 ? 19.188 -8.258 -18.054 1.00 77.31 180 LYS A C 1
ATOM 1391 O O . LYS A 1 180 ? 19.973 -8.507 -18.962 1.00 77.31 180 LYS A O 1
ATOM 1396 N N . ALA A 1 181 ? 17.896 -8.581 -18.114 1.00 75.75 181 ALA A N 1
ATOM 1397 C CA . ALA A 1 181 ? 17.266 -9.120 -19.319 1.00 75.75 181 ALA A CA 1
ATOM 1398 C C . ALA A 1 181 ? 17.099 -8.045 -20.406 1.00 75.75 181 ALA A C 1
ATOM 1400 O O . ALA A 1 181 ? 17.340 -8.328 -21.573 1.00 75.75 181 ALA A O 1
ATOM 1401 N N . GLU A 1 182 ? 16.750 -6.817 -20.014 1.00 65.56 182 GLU A N 1
ATOM 1402 C CA . GLU A 1 182 ? 16.615 -5.671 -20.926 1.00 65.56 182 GLU A CA 1
ATOM 1403 C C . GLU A 1 182 ? 17.988 -5.180 -21.438 1.00 65.56 182 GLU A C 1
ATOM 1405 O O . GLU A 1 182 ? 18.130 -4.898 -22.619 1.00 65.56 182 GLU A O 1
ATOM 1410 N N . GLY A 1 183 ? 19.032 -5.177 -20.597 1.00 60.12 183 GLY A N 1
ATOM 1411 C CA . GLY A 1 183 ? 20.398 -4.777 -20.983 1.00 60.12 183 GLY A CA 1
ATOM 1412 C C . GLY A 1 183 ? 21.229 -5.834 -21.728 1.00 60.12 183 GLY A C 1
ATOM 1413 O O . GLY A 1 183 ? 22.398 -5.601 -21.997 1.00 60.12 183 GLY A O 1
ATOM 1414 N N . LYS A 1 184 ? 20.667 -7.014 -22.023 1.00 50.28 184 LYS A N 1
ATOM 1415 C CA . LYS A 1 184 ? 21.286 -8.047 -22.882 1.00 50.28 184 LYS A CA 1
ATOM 1416 C C . LYS A 1 184 ? 20.786 -7.995 -24.334 1.00 50.28 184 LYS A C 1
ATOM 1418 O O . LYS A 1 184 ? 21.082 -8.903 -25.104 1.00 50.28 184 LYS A O 1
ATOM 1423 N N . GLN A 1 185 ? 19.972 -6.993 -24.668 1.00 43.84 185 GLN A N 1
ATOM 1424 C CA . GLN A 1 185 ? 19.408 -6.789 -26.005 1.00 43.84 185 GLN A CA 1
ATOM 1425 C C . GLN A 1 185 ? 20.125 -5.692 -26.814 1.00 43.84 185 GLN A C 1
ATOM 1427 O O . GLN A 1 185 ? 19.678 -5.391 -27.918 1.00 43.84 185 GLN A O 1
ATOM 1432 N N . GLU A 1 186 ? 21.219 -5.131 -26.289 1.00 35.88 186 GLU A N 1
ATOM 1433 C CA . GLU A 1 186 ? 22.185 -4.300 -27.031 1.00 35.88 186 GLU A CA 1
ATOM 1434 C C . GLU A 1 186 ? 23.419 -5.132 -27.399 1.00 35.88 186 GLU A C 1
ATOM 1436 O O . GLU A 1 186 ? 23.926 -4.948 -28.527 1.00 35.88 186 GLU A O 1
#

pLDDT: mean 85.07, std 10.23, range [35.88, 97.31]

Secondary structure (DSSP, 8-state):
-HHHHHHHGGGGSTTHHHHHHHHHHHHHHHSS-HHHHHHHHHHHHHH-GGGHHHHHHHHHHHHHHHHHHHHHHHHHH-THHHHHH-HHHHTSHHHHHHHHHHHHHHHHHHHHHHHSSS-SHHHHHHHHHTT--HHHHHHHHHHHHHHHHHHHHHHHHH-GGGGHHHH-HHHHHHHHHHHHHHTT--

Sequence (186 aa):
MGWLANILSYASCWWFPCLVALGSGVNMFTMVLGGVLAAMYVTAVLSRPKAWFIIAVLNAVGTVVGVAAVVYLVEQNGIDWIKERFPKVFKSDQWKWVENAVHHYGAPGVILTSAAPIILHPLIAFSMAAKMNNVVLVLCIFVGRVLKYSIMAKFALQAPHLLKYFGGQKLVDLVNSKKKAEGKQE

Radius of gyration: 17.07 Å; Cα contacts (8 Å, |Δi|>4): 213; chains: 1; bounding box: 45×35×47 Å